Protein AF-A0A3N4KNC0-F1 (afdb_monomer_lite)

Organism: NCBI:txid1392247

pLDDT: mean 71.96, std 21.1, range [25.12, 95.94]

Radius of gyration: 33.35 Å; chains: 1; bounding box: 74×41×134 Å

Structure (mmCIF, N/CA/C/O backbone):
data_AF-A0A3N4KNC0-F1
#
_entry.id   AF-A0A3N4KNC0-F1
#
loop_
_atom_site.group_PDB
_atom_site.id
_atom_site.type_symbol
_atom_site.label_atom_id
_atom_site.label_alt_id
_atom_site.label_comp_id
_atom_site.label_asym_id
_atom_site.label_entity_id
_atom_site.label_seq_id
_atom_site.pdbx_PDB_ins_code
_atom_site.Cartn_x
_atom_site.Cartn_y
_atom_site.Cartn_z
_atom_site.occupancy
_atom_site.B_iso_or_equiv
_atom_site.auth_seq_id
_atom_site.auth_comp_id
_atom_site.auth_asym_id
_atom_site.auth_atom_id
_atom_site.pdbx_PDB_model_num
ATOM 1 N N . MET A 1 1 ? -43.515 -13.819 92.946 1.00 34.00 1 MET A N 1
ATOM 2 C CA . MET A 1 1 ? -43.034 -15.122 93.461 1.00 34.00 1 MET A CA 1
ATOM 3 C C . MET A 1 1 ? -42.657 -15.954 92.245 1.00 34.00 1 MET A C 1
ATOM 5 O O . MET A 1 1 ? -43.519 -16.096 91.399 1.00 34.00 1 MET A O 1
ATOM 9 N N . SER A 1 2 ? -41.449 -16.449 92.004 1.00 33.72 2 SER A N 1
ATOM 10 C CA . SER A 1 2 ? -40.135 -16.333 92.640 1.00 33.72 2 SER A CA 1
ATOM 11 C C . SER A 1 2 ? -39.075 -16.662 91.574 1.00 33.72 2 SER A C 1
ATOM 13 O O . SER A 1 2 ? -39.362 -17.354 90.602 1.00 33.72 2 SER A O 1
ATOM 15 N N . HIS A 1 3 ? -37.874 -16.142 91.804 1.00 27.66 3 HIS A N 1
ATOM 16 C CA . HIS A 1 3 ? -36.588 -16.419 91.166 1.00 27.66 3 HIS A CA 1
ATOM 17 C C . HIS A 1 3 ? -36.273 -17.907 90.919 1.00 27.66 3 HIS A C 1
ATOM 19 O O . HIS A 1 3 ? -36.667 -18.743 91.729 1.00 27.66 3 HIS A O 1
ATOM 25 N N . ALA A 1 4 ? -35.443 -18.196 89.905 1.00 32.84 4 ALA A N 1
ATOM 26 C CA . ALA A 1 4 ? -34.064 -18.669 90.122 1.00 32.84 4 ALA A CA 1
ATOM 27 C C . ALA A 1 4 ? -33.244 -18.719 88.817 1.00 32.84 4 ALA A C 1
ATOM 29 O O . ALA A 1 4 ? -33.670 -19.256 87.798 1.00 32.84 4 ALA A O 1
ATOM 30 N N . GLU A 1 5 ? -32.057 -18.128 88.906 1.00 32.59 5 GLU A N 1
ATOM 31 C CA . GLU A 1 5 ? -30.940 -18.144 87.965 1.00 32.59 5 GLU A CA 1
ATOM 32 C C . GLU A 1 5 ? -30.256 -19.522 87.938 1.00 32.59 5 GLU A C 1
ATOM 34 O O . GLU A 1 5 ? -30.302 -20.236 88.937 1.00 32.59 5 GLU A O 1
ATOM 39 N N . CYS A 1 6 ? -29.504 -19.836 86.873 1.00 30.05 6 CYS A N 1
ATOM 40 C CA . CYS A 1 6 ? -28.103 -20.239 87.048 1.00 30.05 6 CYS A CA 1
ATOM 41 C C . CYS A 1 6 ? -27.293 -20.142 85.742 1.00 30.05 6 CYS A C 1
ATOM 43 O O . CYS A 1 6 ? -27.667 -20.680 84.703 1.00 30.05 6 CYS A O 1
ATOM 45 N N . ASN A 1 7 ? -26.156 -19.454 85.851 1.00 31.67 7 ASN A N 1
ATOM 46 C CA . ASN A 1 7 ? -25.084 -19.323 84.868 1.00 31.67 7 ASN A CA 1
ATOM 47 C C . ASN A 1 7 ? -24.270 -20.618 84.702 1.00 31.67 7 ASN A C 1
ATOM 49 O O . ASN A 1 7 ? -24.091 -21.370 85.658 1.00 31.67 7 ASN A O 1
ATOM 53 N N . GLY A 1 8 ? -23.642 -20.765 83.532 1.00 29.78 8 GLY A N 1
ATOM 54 C CA . GLY A 1 8 ? -22.527 -21.684 83.295 1.00 29.78 8 GLY A CA 1
ATOM 55 C C . GLY A 1 8 ? -21.832 -21.403 81.960 1.00 29.78 8 GLY A C 1
ATOM 56 O O . GLY A 1 8 ? -22.191 -21.982 80.943 1.00 29.78 8 GLY A O 1
ATOM 57 N N . ARG A 1 9 ? -20.844 -20.496 81.961 1.00 31.91 9 ARG A N 1
ATOM 58 C CA . ARG A 1 9 ? -19.833 -20.359 80.896 1.00 31.91 9 ARG A CA 1
ATOM 59 C C . ARG A 1 9 ? -18.843 -21.522 80.992 1.00 31.91 9 ARG A C 1
ATOM 61 O O . ARG A 1 9 ? -18.342 -21.759 82.087 1.00 31.91 9 ARG A O 1
ATOM 68 N N . GLN A 1 10 ? -18.474 -22.116 79.859 1.00 32.22 10 GLN A N 1
ATOM 69 C CA . GLN A 1 10 ? -17.102 -22.552 79.578 1.00 32.22 10 GLN A CA 1
ATOM 70 C C . GLN A 1 10 ? -16.883 -22.681 78.064 1.00 32.22 10 GLN A C 1
ATOM 72 O O . GLN A 1 10 ? -17.794 -23.005 77.306 1.00 32.22 10 GLN A O 1
ATOM 77 N N . ASP A 1 11 ? -15.673 -22.314 77.665 1.00 32.81 11 ASP A N 1
ATOM 78 C CA . ASP A 1 11 ? -15.226 -21.959 76.326 1.00 32.81 11 ASP A CA 1
ATOM 79 C C . ASP A 1 11 ? -15.168 -23.128 75.331 1.00 32.81 11 ASP A C 1
ATOM 81 O O . ASP A 1 11 ? -14.672 -24.209 75.644 1.00 32.81 11 ASP A O 1
ATOM 85 N N . ALA A 1 12 ? -15.570 -22.867 74.084 1.00 33.88 12 ALA A N 1
ATOM 86 C CA . ALA A 1 12 ? -15.201 -23.679 72.928 1.00 33.88 12 ALA A CA 1
ATOM 87 C C . ALA A 1 12 ? -14.832 -22.758 71.753 1.00 33.88 12 ALA A C 1
ATOM 89 O O . ALA A 1 12 ? -15.643 -21.960 71.283 1.00 33.88 12 ALA A O 1
ATOM 90 N N . GLN A 1 13 ? -13.576 -22.852 71.313 1.00 33.41 13 GLN A N 1
ATOM 91 C CA . GLN A 1 13 ? -13.031 -22.145 70.152 1.00 33.41 13 GLN A CA 1
ATOM 92 C C . GLN A 1 13 ? -13.773 -22.530 68.856 1.00 33.41 13 GLN A C 1
ATOM 94 O O . GLN A 1 13 ? -14.062 -23.713 68.660 1.00 33.41 13 GLN A O 1
ATOM 99 N N . PRO A 1 14 ? -14.012 -21.594 67.916 1.00 34.81 14 PRO A N 1
ATOM 100 C CA . PRO A 1 14 ? -14.502 -21.948 66.592 1.00 34.81 14 PRO A CA 1
ATOM 101 C C . PRO A 1 14 ? -13.350 -22.441 65.705 1.00 34.81 14 PRO A C 1
ATOM 103 O O . PRO A 1 14 ? -12.414 -21.709 65.378 1.00 34.81 14 PRO A O 1
ATOM 106 N N . VAL A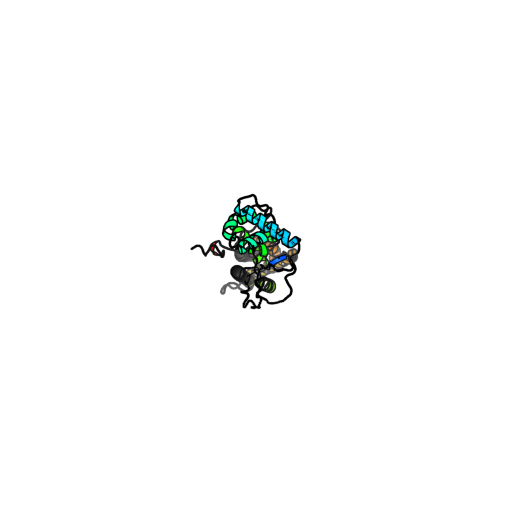 1 15 ? -13.447 -23.705 65.301 1.00 34.19 15 VAL A N 1
ATOM 107 C CA . VAL A 1 15 ? -12.623 -24.332 64.267 1.00 34.19 15 VAL A CA 1
ATOM 108 C C . VAL A 1 15 ? -13.082 -23.836 62.892 1.00 34.19 15 VAL A C 1
ATOM 110 O O . VAL A 1 15 ? -14.251 -23.964 62.544 1.00 34.19 15 VAL A O 1
ATOM 113 N N . GLY A 1 16 ? -12.134 -23.334 62.098 1.00 29.66 16 GLY A N 1
ATOM 114 C CA . GLY A 1 16 ? -12.190 -23.391 60.634 1.00 29.66 16 GLY A CA 1
ATOM 115 C C . GLY A 1 16 ? -13.041 -22.330 59.938 1.00 29.66 16 GLY A C 1
ATOM 116 O O . GLY A 1 16 ? -14.118 -22.621 59.424 1.00 29.66 16 GLY A O 1
ATOM 117 N N . GLY A 1 17 ? -12.502 -21.114 59.818 1.00 28.06 17 GLY A N 1
ATOM 118 C CA . GLY A 1 17 ? -12.980 -20.135 58.846 1.00 28.06 17 GLY A CA 1
ATOM 119 C C . GLY A 1 17 ? -12.772 -20.644 57.417 1.00 28.06 17 GLY A C 1
ATOM 120 O O . GLY A 1 17 ? -11.643 -20.741 56.938 1.00 28.06 17 GLY A O 1
ATOM 121 N N . ALA A 1 18 ? -13.866 -20.946 56.721 1.00 31.53 18 ALA A N 1
ATOM 122 C CA . ALA A 1 18 ? -13.868 -21.047 55.271 1.00 31.53 18 ALA A CA 1
ATOM 123 C C . ALA A 1 18 ? -13.625 -19.641 54.701 1.00 31.53 18 ALA A C 1
ATOM 125 O O . ALA A 1 18 ? -14.533 -18.816 54.617 1.00 31.53 18 ALA A O 1
ATOM 126 N N . ILE A 1 19 ? -12.368 -19.349 54.362 1.00 32.56 19 ILE A N 1
ATOM 127 C CA . ILE A 1 19 ? -11.986 -18.137 53.639 1.00 32.56 19 ILE A CA 1
ATOM 128 C C . ILE A 1 19 ? -12.657 -18.215 52.268 1.00 32.56 19 ILE A C 1
ATOM 130 O O . ILE A 1 19 ? -12.256 -19.003 51.410 1.00 32.56 19 ILE A O 1
ATOM 134 N N . ALA A 1 20 ? -13.687 -17.397 52.065 1.00 27.25 20 ALA A N 1
ATOM 135 C CA . ALA A 1 20 ? -14.202 -17.099 50.742 1.00 27.25 20 ALA A CA 1
ATOM 136 C C . ALA A 1 20 ? -13.041 -16.533 49.909 1.00 27.25 20 ALA A C 1
ATOM 138 O O . ALA A 1 20 ? -12.629 -15.388 50.093 1.00 27.25 20 ALA A O 1
ATOM 139 N N . ARG A 1 21 ? -12.471 -17.350 49.015 1.00 29.31 21 ARG A N 1
ATOM 140 C CA . ARG A 1 21 ? -11.525 -16.878 48.001 1.00 29.31 21 ARG A CA 1
ATOM 141 C C . ARG A 1 21 ? -12.304 -16.009 47.024 1.00 29.31 21 ARG A C 1
ATOM 143 O O . ARG A 1 21 ? -12.900 -16.492 46.067 1.00 29.31 21 ARG A O 1
ATOM 150 N N . GLN A 1 22 ? -12.337 -14.716 47.312 1.00 25.12 22 GLN A N 1
ATOM 151 C CA . GLN A 1 22 ? -12.826 -13.701 46.400 1.00 25.12 22 GLN A CA 1
ATOM 152 C C . GLN A 1 22 ? -11.823 -13.615 45.243 1.00 25.12 22 GLN A C 1
ATOM 154 O O . GLN A 1 22 ? -10.790 -12.961 45.352 1.00 25.12 22 GLN A O 1
ATOM 159 N N . TYR A 1 23 ? -12.098 -14.319 44.144 1.00 26.58 23 TYR A N 1
ATOM 160 C CA . TYR A 1 23 ? -11.374 -14.118 42.892 1.00 26.58 23 TYR A CA 1
ATOM 161 C C . TYR A 1 23 ? -11.696 -12.707 42.387 1.00 26.58 23 TYR A C 1
ATOM 163 O O . TYR A 1 23 ? -12.733 -12.470 41.771 1.00 26.58 23 TYR A O 1
ATOM 171 N N . ARG A 1 24 ? -10.828 -11.740 42.698 1.00 26.50 24 ARG A N 1
ATOM 172 C CA . ARG A 1 24 ? -10.802 -10.448 42.010 1.00 26.50 24 ARG A CA 1
ATOM 173 C C . ARG A 1 24 ? -9.940 -10.606 40.769 1.00 26.50 24 ARG A C 1
ATOM 175 O O . ARG A 1 24 ? -8.718 -10.639 40.858 1.00 26.50 24 ARG A O 1
ATOM 182 N N . PHE A 1 25 ? -10.593 -10.698 39.618 1.00 28.16 25 PHE A N 1
ATOM 183 C CA . PHE A 1 25 ? -9.940 -10.463 38.339 1.00 28.16 25 PHE A CA 1
ATOM 184 C C . PHE A 1 25 ? -9.669 -8.961 38.234 1.00 28.16 25 PHE A C 1
ATOM 186 O O . PHE A 1 25 ? -10.597 -8.168 38.080 1.00 28.16 25 PHE A O 1
ATOM 193 N N . TYR A 1 26 ? -8.410 -8.559 38.384 1.00 33.62 26 TYR A N 1
ATOM 194 C CA . TYR A 1 26 ? -7.981 -7.211 38.036 1.00 33.62 26 TYR A CA 1
ATOM 195 C C . TYR A 1 26 ? -7.551 -7.229 36.570 1.00 33.62 26 TYR A C 1
ATOM 197 O O . TYR A 1 26 ? -6.579 -7.890 36.214 1.00 33.62 26 TYR A O 1
ATOM 205 N N . TYR A 1 27 ? -8.286 -6.521 35.714 1.00 37.22 27 TYR A N 1
ATOM 206 C CA . TYR A 1 27 ? -7.837 -6.226 34.357 1.00 37.22 27 TYR A CA 1
ATOM 207 C C . TYR A 1 27 ? -6.777 -5.124 34.450 1.00 37.22 27 TYR A C 1
ATOM 209 O O . TYR A 1 27 ? -7.106 -3.939 34.504 1.00 37.22 27 TYR A O 1
ATOM 217 N N . GLY A 1 28 ? -5.508 -5.519 34.549 1.00 31.73 28 GLY A N 1
ATOM 218 C CA . GLY A 1 28 ? -4.386 -4.609 34.351 1.00 31.73 28 GLY A CA 1
ATOM 219 C C . GLY A 1 28 ? -4.290 -4.264 32.869 1.00 31.73 28 GLY A C 1
ATOM 220 O O . GLY A 1 28 ? -4.090 -5.146 32.037 1.00 31.73 28 GLY A O 1
ATOM 221 N N . VAL A 1 29 ? -4.492 -2.993 32.530 1.00 41.44 29 VAL A N 1
ATOM 222 C CA . VAL A 1 29 ? -4.154 -2.463 31.208 1.00 41.44 29 VAL A CA 1
ATOM 223 C C . VAL A 1 29 ? -2.816 -1.767 31.377 1.00 41.44 29 VAL A C 1
ATOM 225 O O . VAL A 1 29 ? -2.761 -0.696 31.984 1.00 41.44 29 VAL A O 1
ATOM 228 N N . ASP A 1 30 ? -1.751 -2.387 30.881 1.00 40.12 30 ASP A N 1
ATOM 229 C CA . ASP A 1 30 ? -0.461 -1.720 30.782 1.00 40.12 30 ASP A CA 1
ATOM 230 C C . ASP A 1 30 ? -0.517 -0.801 29.567 1.00 40.12 30 ASP A C 1
ATOM 232 O O . ASP A 1 30 ? -0.916 -1.207 28.478 1.00 40.12 30 ASP A O 1
ATOM 236 N N . TYR A 1 31 ? -0.155 0.459 29.750 1.00 44.38 31 TYR A N 1
ATOM 237 C CA . TYR A 1 31 ? -0.025 1.394 28.643 1.00 44.38 31 TYR A CA 1
ATOM 238 C C . TYR A 1 31 ? 1.436 1.376 28.206 1.00 44.38 31 TYR A C 1
ATOM 240 O O . TYR A 1 31 ? 2.328 1.474 29.053 1.00 44.38 31 TYR A O 1
ATOM 248 N N . ASP A 1 32 ? 1.698 1.210 26.908 1.00 52.84 32 ASP A N 1
ATOM 249 C CA . ASP A 1 32 ? 3.056 1.418 26.405 1.00 52.84 32 ASP A CA 1
ATOM 250 C C . ASP A 1 32 ? 3.479 2.889 26.592 1.00 52.84 32 ASP A C 1
ATOM 252 O O . ASP A 1 32 ? 2.676 3.752 26.959 1.00 52.84 32 ASP A O 1
ATOM 256 N N . GLY A 1 33 ? 4.762 3.187 26.365 1.00 37.06 33 GLY A N 1
ATOM 257 C CA . GLY A 1 33 ? 5.299 4.549 26.485 1.00 37.06 33 GLY A CA 1
ATOM 258 C C . GLY A 1 33 ? 4.615 5.585 25.579 1.00 37.06 33 GLY A C 1
ATOM 259 O O . GLY A 1 33 ? 4.803 6.779 25.798 1.00 37.06 33 GLY A O 1
ATOM 260 N N . ASP A 1 34 ? 3.793 5.131 24.626 1.00 43.31 34 ASP A N 1
ATOM 261 C CA . ASP A 1 34 ? 3.017 5.942 23.688 1.00 43.31 34 ASP A CA 1
ATOM 262 C C . ASP A 1 34 ? 1.521 6.024 24.068 1.00 43.31 34 ASP A C 1
ATOM 264 O O . ASP A 1 34 ? 0.723 6.653 23.369 1.00 43.31 34 ASP A O 1
ATOM 268 N N . GLY A 1 35 ? 1.117 5.434 25.199 1.00 39.88 35 GLY A N 1
ATOM 269 C CA . GLY A 1 35 ? -0.249 5.496 25.714 1.00 39.88 35 GLY A CA 1
ATOM 270 C C . GLY A 1 35 ? -1.235 4.549 25.025 1.00 39.88 35 GLY A C 1
ATOM 271 O O . GLY A 1 35 ? -2.447 4.739 25.172 1.00 39.88 35 GLY A O 1
ATOM 272 N N . ASN A 1 36 ? -0.762 3.529 24.304 1.00 48.66 36 ASN A N 1
ATOM 273 C CA . ASN A 1 36 ? -1.626 2.486 23.761 1.00 48.66 36 ASN A CA 1
ATOM 274 C C . ASN A 1 36 ? -1.880 1.394 24.807 1.00 48.66 36 ASN A C 1
ATOM 276 O O . ASN A 1 36 ? -0.940 0.924 25.452 1.00 48.66 36 ASN A O 1
ATOM 280 N N . PRO A 1 37 ? -3.132 0.932 24.956 1.00 45.25 37 PRO A N 1
ATOM 281 C CA . PRO A 1 37 ? -3.451 -0.147 25.879 1.00 45.25 37 PRO A CA 1
ATOM 282 C C . PRO A 1 37 ? -2.898 -1.489 25.366 1.00 45.25 37 PRO A C 1
ATOM 284 O O . PRO A 1 37 ? -3.357 -2.022 24.354 1.00 45.25 37 PRO A O 1
ATOM 287 N N . SER A 1 38 ? -1.943 -2.062 26.095 1.00 44.56 38 SER A N 1
ATOM 288 C CA . SER A 1 38 ? -1.526 -3.464 26.026 1.00 44.56 38 SER A CA 1
ATOM 289 C C . SER A 1 38 ? -2.155 -4.239 27.185 1.00 44.56 38 SER A C 1
ATOM 291 O O . SER A 1 38 ? -1.822 -4.055 28.352 1.00 44.56 38 SER A O 1
ATOM 293 N N . LEU A 1 39 ? -3.080 -5.144 26.869 1.00 45.16 39 LEU A N 1
ATOM 294 C CA . LEU A 1 39 ? -3.638 -6.079 27.847 1.00 45.16 39 LEU A CA 1
ATOM 295 C C . LEU A 1 39 ? -2.672 -7.256 28.024 1.00 45.16 39 LEU A C 1
ATOM 297 O O . LEU A 1 39 ? -2.588 -8.124 27.155 1.00 45.16 39 LEU A O 1
ATOM 301 N N . GLN A 1 40 ? -1.952 -7.294 29.148 1.00 39.19 40 GLN A N 1
ATOM 302 C CA . GLN A 1 40 ? -1.261 -8.497 29.612 1.00 39.19 40 GLN A CA 1
ATOM 303 C C . GLN A 1 40 ? -2.003 -9.093 30.809 1.00 39.19 40 GLN A C 1
ATOM 305 O O . GLN A 1 40 ? -2.323 -8.402 31.772 1.00 39.19 40 GLN A O 1
ATOM 310 N N . ILE A 1 41 ? -2.261 -10.400 30.760 1.00 37.62 41 ILE A N 1
ATOM 311 C CA . ILE A 1 41 ? -2.739 -11.162 31.916 1.00 37.62 41 ILE A CA 1
ATOM 312 C C . ILE A 1 41 ? -1.494 -11.582 32.697 1.00 37.62 41 ILE A C 1
ATOM 314 O O . ILE A 1 41 ? -0.836 -12.555 32.332 1.00 37.62 41 ILE A O 1
ATOM 318 N N . THR A 1 42 ? -1.131 -10.841 33.743 1.00 38.75 42 THR A N 1
ATOM 319 C CA . THR A 1 42 ? -0.016 -11.218 34.619 1.00 38.75 42 THR A CA 1
ATOM 320 C C . THR A 1 42 ? -0.548 -11.923 35.866 1.00 38.75 42 THR A C 1
ATOM 322 O O . THR A 1 42 ? -1.240 -11.349 36.701 1.00 38.75 42 THR A O 1
ATOM 325 N N . SER A 1 43 ? -0.230 -13.211 36.003 1.00 35.53 43 SER A N 1
ATOM 326 C CA . SER A 1 43 ? -0.318 -13.927 37.277 1.00 35.53 43 SER A CA 1
ATOM 327 C C . SER A 1 43 ? 1.052 -13.848 37.950 1.00 35.53 43 SER A C 1
ATOM 329 O O . SER A 1 43 ? 1.911 -14.695 37.708 1.00 35.53 43 SER A O 1
ATOM 331 N N . GLY A 1 44 ? 1.286 -12.793 38.729 1.00 37.91 44 GLY A N 1
ATOM 332 C CA . GLY A 1 44 ? 2.525 -12.604 39.481 1.00 37.91 44 GLY A CA 1
ATOM 333 C C . GLY A 1 44 ? 2.233 -12.209 40.922 1.00 37.91 44 GLY A C 1
ATOM 334 O O . GLY A 1 44 ? 1.641 -11.162 41.168 1.00 37.91 44 GLY A O 1
ATOM 335 N N . GLU A 1 45 ? 2.656 -13.046 41.869 1.00 42.25 45 GLU A N 1
ATOM 336 C CA . GLU A 1 45 ? 2.732 -12.715 43.293 1.00 42.25 45 GLU A CA 1
ATOM 337 C C . GLU A 1 45 ? 3.851 -11.680 43.501 1.00 42.25 45 GLU A C 1
ATOM 339 O O . GLU A 1 45 ? 5.005 -12.034 43.716 1.00 42.25 45 GLU A O 1
ATOM 344 N N . HIS A 1 46 ? 3.535 -10.389 43.404 1.00 44.97 46 HIS A N 1
ATOM 345 C CA . HIS A 1 46 ? 4.401 -9.330 43.920 1.00 44.97 46 HIS A CA 1
ATOM 346 C C . HIS A 1 46 ? 3.577 -8.305 44.704 1.00 44.97 46 HIS A C 1
ATOM 348 O O . HIS A 1 46 ? 2.622 -7.716 44.206 1.00 44.97 46 HIS A O 1
ATOM 354 N N . ASP A 1 47 ? 3.976 -8.135 45.963 1.00 47.34 47 ASP A N 1
ATOM 355 C CA . ASP A 1 47 ? 3.258 -7.503 47.075 1.00 47.34 47 ASP A CA 1
ATOM 356 C C . ASP A 1 47 ? 3.321 -5.959 47.064 1.00 47.34 47 ASP A C 1
ATOM 358 O O . ASP A 1 47 ? 3.500 -5.298 48.084 1.00 47.34 47 ASP A O 1
ATOM 362 N N . LEU A 1 48 ? 3.196 -5.355 45.881 1.00 52.81 48 LEU A N 1
ATOM 363 C CA . LEU A 1 48 ? 2.991 -3.918 45.716 1.00 52.81 48 LEU A CA 1
ATOM 364 C C . LEU A 1 48 ? 1.731 -3.747 44.876 1.00 52.81 48 LEU A C 1
ATOM 366 O O . LEU A 1 48 ? 1.741 -3.985 43.670 1.00 52.81 48 LEU A O 1
ATOM 370 N N . GLY A 1 49 ? 0.624 -3.392 45.533 1.00 52.06 49 GLY A N 1
ATOM 371 C CA . GLY A 1 49 ? -0.654 -3.178 44.857 1.00 52.06 49 GLY A CA 1
ATOM 372 C C . GLY A 1 49 ? -0.499 -2.222 43.663 1.00 52.06 49 GLY A C 1
ATOM 373 O O . GLY A 1 49 ? 0.284 -1.272 43.747 1.00 52.06 49 GLY A O 1
ATOM 374 N N . PRO A 1 50 ? -1.213 -2.460 42.549 1.00 63.91 50 PRO A N 1
ATOM 375 C CA . PRO A 1 50 ? -1.049 -1.667 41.339 1.00 63.91 50 PRO A CA 1
ATOM 376 C C . PRO A 1 50 ? -1.340 -0.194 41.632 1.00 63.91 50 PRO A C 1
ATOM 378 O O . PRO A 1 50 ? -2.381 0.149 42.200 1.00 63.91 50 PRO A O 1
ATOM 381 N N . VAL A 1 51 ? -0.405 0.676 41.243 1.00 69.00 51 VAL A N 1
ATOM 382 C CA . VAL A 1 51 ? -0.598 2.129 41.280 1.00 69.00 51 VAL A CA 1
ATOM 383 C C . VAL A 1 51 ? -1.863 2.444 40.473 1.00 69.00 51 VAL A C 1
ATOM 385 O O . VAL A 1 51 ? -1.976 1.979 39.335 1.00 69.00 51 VAL A O 1
ATOM 388 N N . PRO A 1 52 ? -2.838 3.185 41.030 1.00 74.44 52 PRO A N 1
ATOM 389 C CA . PRO A 1 52 ? -4.060 3.492 40.305 1.00 74.44 52 PRO A CA 1
ATOM 390 C C . PRO A 1 52 ? -3.722 4.250 39.012 1.00 74.44 52 PRO A C 1
ATOM 392 O O . PRO A 1 52 ? -2.869 5.143 39.038 1.00 74.44 52 PRO A O 1
ATOM 395 N N . PRO A 1 53 ? -4.380 3.922 37.884 1.00 76.94 53 PRO A N 1
ATOM 396 C CA . PRO A 1 53 ? -4.127 4.599 36.621 1.00 76.94 53 PRO A CA 1
ATOM 397 C C . PRO A 1 53 ? -4.403 6.093 36.771 1.00 76.94 53 PRO A C 1
ATOM 399 O O . PRO A 1 53 ? -5.323 6.492 37.495 1.00 76.94 53 PRO A O 1
ATOM 402 N N . SER A 1 54 ? -3.616 6.914 36.076 1.00 86.31 54 SER A N 1
ATOM 403 C CA . SER A 1 54 ? -3.783 8.365 36.103 1.00 86.31 54 SER A CA 1
ATOM 404 C C . SER A 1 54 ? -5.201 8.762 35.678 1.00 86.31 54 SER A C 1
ATOM 406 O O . SER A 1 54 ? -5.880 8.058 34.925 1.00 86.31 54 SER A O 1
ATOM 408 N N . ARG A 1 55 ? -5.661 9.922 36.152 1.00 87.62 55 ARG A N 1
ATOM 409 C CA . ARG A 1 55 ? -6.993 10.446 35.823 1.00 87.62 55 ARG A CA 1
ATOM 410 C C . ARG A 1 55 ? -7.229 10.540 34.310 1.00 87.62 55 ARG A C 1
ATOM 412 O O . ARG A 1 55 ? -8.306 10.201 33.839 1.00 87.62 55 ARG A O 1
ATOM 419 N N . GLU A 1 56 ? -6.211 10.939 33.555 1.00 86.19 56 GLU A N 1
ATOM 420 C CA . GLU A 1 56 ? -6.281 11.046 32.095 1.00 86.19 56 GLU A CA 1
ATOM 421 C C . GLU A 1 56 ? -6.548 9.689 31.424 1.00 86.19 56 GLU A C 1
ATOM 423 O O . GLU A 1 56 ? -7.385 9.579 30.527 1.00 86.19 56 GLU A O 1
ATOM 428 N N . ILE A 1 57 ? -5.878 8.633 31.893 1.00 83.31 57 ILE A N 1
ATOM 429 C CA . ILE A 1 57 ? -6.078 7.266 31.404 1.00 83.31 57 ILE A CA 1
ATOM 430 C C . ILE A 1 57 ? -7.517 6.809 31.671 1.00 83.31 57 ILE A C 1
ATOM 432 O O . ILE A 1 57 ? -8.177 6.258 30.788 1.00 83.31 57 ILE A O 1
ATOM 436 N N . GLN A 1 58 ? -8.028 7.075 32.875 1.00 86.00 58 GLN A N 1
ATOM 437 C CA . GLN A 1 58 ? -9.406 6.742 33.239 1.00 86.00 58 GLN A CA 1
ATOM 438 C C . GLN A 1 58 ? -10.420 7.492 32.365 1.00 86.00 58 GLN A C 1
ATOM 440 O O . GLN A 1 58 ? -11.394 6.899 31.905 1.00 86.00 58 GLN A O 1
ATOM 445 N N . GLU A 1 59 ? -10.188 8.776 32.090 1.00 88.81 59 GLU A N 1
ATOM 446 C CA . GLU A 1 59 ? -11.057 9.591 31.236 1.00 88.81 59 GLU A CA 1
ATOM 447 C C . GLU A 1 59 ? -11.083 9.079 29.788 1.00 88.81 59 GLU A C 1
ATOM 449 O O . GLU A 1 59 ? -12.170 8.930 29.217 1.00 88.81 59 GLU A O 1
ATOM 454 N N . LYS A 1 60 ? -9.921 8.723 29.220 1.00 86.62 60 LYS A N 1
ATOM 455 C CA . LYS A 1 60 ? -9.807 8.090 27.891 1.00 86.62 60 LYS A CA 1
ATOM 456 C C . LYS A 1 60 ? -10.565 6.762 27.829 1.00 86.62 60 LYS A C 1
ATOM 458 O O . LYS A 1 60 ? -11.322 6.516 26.890 1.00 86.62 60 LYS A O 1
ATOM 463 N N . HIS A 1 61 ? -10.428 5.934 28.859 1.00 86.88 61 HIS A N 1
ATOM 464 C CA . HIS A 1 61 ? -11.123 4.654 28.954 1.00 86.88 61 HIS A CA 1
ATOM 465 C C . HIS A 1 61 ? -12.649 4.828 29.057 1.00 86.88 61 HIS A C 1
ATOM 467 O O . HIS A 1 61 ? -13.408 4.213 28.306 1.00 86.88 61 HIS A O 1
ATOM 473 N N . CYS A 1 62 ? -13.119 5.741 29.911 1.00 91.44 62 CYS A N 1
ATOM 474 C CA . CYS A 1 62 ? -14.534 6.103 30.011 1.00 91.44 62 CYS A CA 1
ATOM 475 C C . CYS A 1 62 ? -15.083 6.679 28.695 1.00 91.44 62 CYS A C 1
ATOM 477 O O . CYS A 1 62 ? -16.241 6.438 28.350 1.00 91.44 62 CYS A O 1
ATOM 479 N N . ALA A 1 63 ? -14.279 7.440 27.946 1.00 91.19 63 ALA A N 1
ATOM 480 C CA . ALA A 1 63 ? -14.654 7.925 26.620 1.00 91.19 63 ALA A CA 1
ATOM 481 C C . ALA A 1 63 ? -14.841 6.775 25.622 1.00 91.19 63 ALA A C 1
ATOM 483 O O . ALA A 1 63 ? -15.868 6.739 24.945 1.00 91.19 63 ALA A O 1
ATOM 484 N N . ALA A 1 64 ? -13.927 5.801 25.590 1.00 92.56 64 ALA A N 1
ATOM 485 C CA . ALA A 1 64 ? -14.054 4.621 24.735 1.00 92.56 64 ALA A CA 1
ATOM 486 C C . ALA A 1 64 ? -15.333 3.820 25.042 1.00 92.56 64 ALA A C 1
ATOM 488 O O . ALA A 1 64 ? -16.064 3.469 24.117 1.00 92.56 64 ALA A O 1
ATOM 489 N N . PHE A 1 65 ? -15.666 3.615 26.323 1.00 94.44 65 PHE A N 1
ATOM 490 C CA . PHE A 1 65 ? -16.922 2.970 26.729 1.00 94.44 65 PHE A CA 1
ATOM 491 C C . PHE A 1 65 ? -18.158 3.726 26.242 1.00 94.44 65 PHE A C 1
ATOM 493 O O . PHE A 1 65 ? -19.066 3.121 25.674 1.00 94.44 65 PHE A O 1
ATOM 500 N N . ARG A 1 66 ? -18.203 5.052 26.431 1.00 94.25 66 ARG A N 1
ATOM 501 C CA . ARG A 1 66 ? -19.328 5.877 25.959 1.00 94.25 66 ARG A CA 1
ATOM 502 C C . ARG A 1 66 ? -19.514 5.753 24.450 1.00 94.25 66 ARG A C 1
ATOM 504 O O . ARG A 1 66 ? -20.635 5.566 23.987 1.00 94.25 66 ARG A O 1
ATOM 511 N N . THR A 1 67 ? -18.421 5.810 23.697 1.00 93.38 67 THR A N 1
ATOM 512 C CA . THR A 1 67 ? -18.439 5.671 22.238 1.00 93.38 67 THR A CA 1
ATOM 513 C C . THR A 1 67 ? -18.878 4.271 21.803 1.00 93.38 67 THR A C 1
ATOM 515 O O . THR A 1 67 ? -19.678 4.137 20.879 1.00 93.38 67 THR A O 1
ATOM 518 N N . LEU A 1 68 ? -18.418 3.225 22.494 1.00 94.25 68 LEU A N 1
ATOM 519 C CA . LEU A 1 68 ? -18.841 1.848 22.251 1.00 94.25 68 LEU A CA 1
ATOM 520 C C . LEU A 1 68 ? -20.351 1.667 22.478 1.00 94.25 68 LEU A C 1
ATOM 522 O O . LEU A 1 68 ? -21.047 1.128 21.620 1.00 94.25 68 LEU A O 1
ATOM 526 N N . PHE A 1 69 ? -20.884 2.174 23.593 1.00 93.00 69 PHE A N 1
ATOM 527 C CA . PHE A 1 69 ? -22.326 2.152 23.843 1.00 93.00 69 PHE A CA 1
ATOM 528 C C . PHE A 1 69 ? -23.104 2.955 22.801 1.00 93.00 69 PHE A C 1
ATOM 530 O O . PHE A 1 69 ? -24.154 2.497 22.354 1.00 93.00 69 PHE A O 1
ATOM 537 N N . ALA A 1 70 ? -22.586 4.103 22.354 1.00 92.06 70 ALA A N 1
ATOM 538 C CA . ALA A 1 70 ? -23.214 4.864 21.277 1.00 92.06 70 ALA A CA 1
ATOM 539 C C . ALA A 1 70 ? -23.369 4.016 20.001 1.00 92.06 70 ALA A C 1
ATOM 541 O O . ALA A 1 70 ? -24.435 4.045 19.390 1.00 92.06 70 ALA A O 1
ATOM 542 N N . PHE A 1 71 ? -22.371 3.194 19.648 1.00 91.81 71 PHE A N 1
ATOM 543 C CA . PHE A 1 71 ? -22.490 2.252 18.529 1.00 91.81 71 PHE A CA 1
ATOM 544 C C . PHE A 1 71 ? -23.570 1.187 18.756 1.00 91.81 71 PHE A C 1
ATOM 546 O O . PHE A 1 71 ? -24.392 0.976 17.863 1.00 91.81 71 PHE A O 1
ATOM 553 N N . PHE A 1 72 ? -23.631 0.561 19.937 1.00 91.31 72 PHE A N 1
ATOM 554 C CA . PHE A 1 72 ? -24.670 -0.436 20.243 1.00 91.31 72 PHE A CA 1
ATOM 555 C C . PHE A 1 72 ? -26.085 0.137 20.174 1.00 91.31 72 PHE A C 1
ATOM 557 O O . PHE A 1 72 ? -26.989 -0.497 19.632 1.00 91.31 72 PHE A O 1
ATOM 564 N N . TYR A 1 73 ? -26.273 1.356 20.676 1.00 91.38 73 TYR A N 1
ATOM 565 C CA . TYR A 1 73 ? -27.568 2.032 20.669 1.00 91.38 73 TYR A CA 1
ATOM 566 C C . TYR A 1 73 ? -27.860 2.785 19.364 1.00 91.38 73 TYR A C 1
ATOM 568 O O . TYR A 1 73 ? -28.848 3.515 19.300 1.00 91.38 73 TYR A O 1
ATOM 576 N N . ARG A 1 74 ? -27.024 2.621 18.325 1.00 85.75 74 ARG A N 1
ATOM 577 C CA . ARG A 1 74 ? -27.138 3.315 17.026 1.00 85.75 74 ARG A CA 1
ATOM 578 C C . ARG A 1 74 ? -27.255 4.838 17.164 1.00 85.75 74 ARG A C 1
ATOM 580 O O . ARG A 1 74 ? -27.917 5.502 16.369 1.00 85.75 74 ARG A O 1
ATOM 587 N N . GLN A 1 75 ? -26.619 5.391 18.189 1.00 86.00 75 GLN A N 1
ATOM 588 C CA . GLN A 1 75 ? -26.507 6.827 18.386 1.00 86.00 75 GLN A CA 1
ATOM 589 C C . GLN A 1 75 ? -25.358 7.374 17.539 1.00 86.00 75 GLN A C 1
ATOM 591 O O . GLN A 1 75 ? -24.421 6.655 17.185 1.00 86.00 75 GLN A O 1
ATOM 596 N N . HIS A 1 76 ? -25.416 8.667 17.219 1.00 78.06 76 HIS A N 1
ATOM 597 C CA . HIS A 1 76 ? -24.338 9.311 16.480 1.00 78.06 76 HIS A CA 1
ATOM 598 C C . HIS A 1 76 ? -23.043 9.283 17.305 1.00 78.06 76 HIS A C 1
ATOM 600 O O . HIS A 1 76 ? -22.924 9.954 18.330 1.00 78.06 76 HIS A O 1
ATOM 606 N N . SER A 1 77 ? -22.062 8.518 16.834 1.00 75.94 77 SER A N 1
ATOM 607 C CA . SER A 1 77 ? -20.763 8.375 17.484 1.00 75.94 77 SER A CA 1
ATOM 608 C C . SER A 1 77 ? -19.802 9.483 17.025 1.00 75.94 77 SER A C 1
ATOM 610 O O . SER A 1 77 ? -19.615 9.653 15.818 1.00 75.94 77 SER A O 1
ATOM 612 N N . PRO A 1 78 ? -19.158 10.240 17.934 1.00 76.69 78 PRO A N 1
ATOM 613 C CA . PRO A 1 78 ? -18.218 11.308 17.579 1.00 76.69 78 PRO A CA 1
ATOM 614 C C . PRO A 1 78 ? -16.830 10.783 17.173 1.00 76.69 78 PRO A C 1
ATOM 616 O O . PRO A 1 78 ? -15.864 11.539 17.197 1.00 76.69 78 PRO A O 1
ATOM 619 N N . LEU A 1 79 ? -16.711 9.497 16.828 1.00 87.75 79 LEU A N 1
ATOM 620 C CA . LEU A 1 79 ? -15.448 8.863 16.470 1.00 87.75 79 LEU A CA 1
ATOM 621 C C . LEU A 1 79 ? -14.807 9.574 15.269 1.00 87.75 79 LEU A C 1
ATOM 623 O O . LEU A 1 79 ? -15.254 9.395 14.134 1.00 87.75 79 LEU A O 1
ATOM 627 N N . THR A 1 80 ? -13.786 10.391 15.531 1.00 86.56 80 THR A N 1
ATOM 628 C CA . THR A 1 80 ? -13.196 11.315 14.542 1.00 86.56 80 THR A CA 1
ATOM 629 C C . THR A 1 80 ? -11.680 11.227 14.461 1.00 86.56 80 THR A C 1
ATOM 631 O O . THR A 1 80 ? -11.099 11.734 13.504 1.00 86.56 80 THR A O 1
ATOM 634 N N . THR A 1 81 ? -11.034 10.575 15.430 1.00 91.44 81 THR A N 1
ATOM 635 C CA . THR A 1 81 ? -9.575 10.468 15.480 1.00 91.44 81 THR A CA 1
ATOM 636 C C . THR A 1 81 ? -9.105 9.016 15.534 1.00 91.44 81 THR A C 1
ATOM 638 O O . THR A 1 81 ? -9.770 8.128 16.081 1.00 91.44 81 THR A O 1
ATOM 641 N N . LEU A 1 82 ? -7.918 8.768 14.976 1.00 92.38 82 LEU A N 1
ATOM 642 C CA . LEU A 1 82 ? -7.283 7.450 14.975 1.00 92.38 82 LEU A CA 1
ATOM 643 C C . LEU A 1 82 ? -7.065 6.877 16.394 1.00 92.38 82 LEU A C 1
ATOM 645 O O . LEU A 1 82 ? -7.407 5.705 16.591 1.00 92.38 82 LEU A O 1
ATOM 649 N N . PRO A 1 83 ? -6.566 7.640 17.393 1.00 91.81 83 PRO A N 1
ATOM 650 C CA . PRO A 1 83 ? -6.390 7.120 18.750 1.00 91.81 83 PRO A CA 1
ATOM 651 C C . PRO A 1 83 ? -7.711 6.706 19.407 1.00 91.81 83 PRO A C 1
ATOM 653 O O . PRO A 1 83 ? -7.794 5.625 19.988 1.00 91.81 83 PRO A O 1
ATOM 656 N N . GLU A 1 84 ? -8.771 7.509 19.261 1.00 91.94 84 GLU A N 1
ATOM 657 C CA . GLU A 1 84 ? -10.101 7.161 19.778 1.00 91.94 84 GLU A CA 1
ATOM 658 C C . GLU A 1 84 ? -10.637 5.886 19.124 1.00 91.94 84 GLU A C 1
ATOM 660 O O . GLU A 1 84 ? -11.152 5.002 19.808 1.00 91.94 84 GLU A O 1
ATOM 665 N N . CYS A 1 85 ? -10.495 5.769 17.801 1.00 94.56 85 CYS A N 1
ATOM 666 C CA . CYS A 1 85 ? -10.974 4.609 17.055 1.00 94.56 85 CYS A CA 1
ATOM 667 C C . CYS A 1 85 ? -10.233 3.340 17.476 1.00 94.56 85 CYS A C 1
ATOM 669 O O . CYS A 1 85 ? -10.856 2.316 17.756 1.00 94.56 85 CYS A O 1
ATOM 671 N N . THR A 1 86 ? -8.912 3.433 17.612 1.00 93.50 86 THR A N 1
ATOM 672 C CA . THR A 1 86 ? -8.068 2.327 18.073 1.00 93.50 86 THR A CA 1
ATOM 673 C C . THR A 1 86 ? -8.458 1.884 19.482 1.00 93.50 86 THR A C 1
ATOM 675 O O . THR A 1 86 ? -8.600 0.684 19.719 1.00 93.50 86 THR A O 1
ATOM 678 N N . ALA A 1 87 ? -8.709 2.829 20.394 1.00 92.38 87 ALA A N 1
ATOM 679 C CA . ALA A 1 87 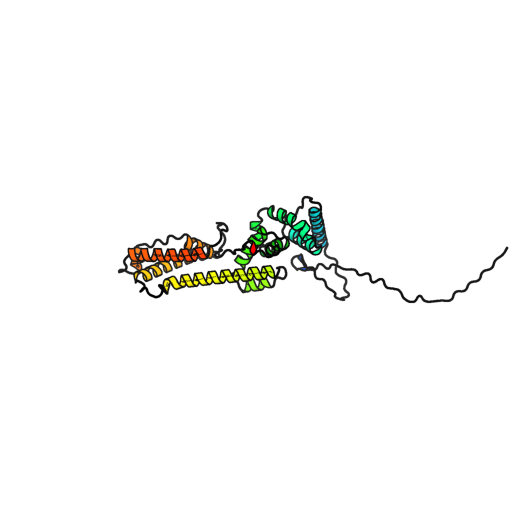? -9.155 2.528 21.752 1.00 92.38 87 ALA A CA 1
ATOM 680 C C . ALA A 1 87 ? -10.524 1.827 21.776 1.00 92.38 87 ALA A C 1
ATOM 682 O O . ALA A 1 87 ? -10.689 0.827 22.473 1.00 92.38 87 ALA A O 1
ATOM 683 N N . VAL A 1 88 ? -11.494 2.299 20.984 1.00 95.25 88 VAL A N 1
ATOM 684 C CA . VAL A 1 88 ? -12.828 1.680 20.887 1.00 95.25 88 VAL A CA 1
ATOM 685 C C . VAL A 1 88 ? -12.752 0.281 20.280 1.00 95.25 88 VAL A C 1
ATOM 687 O O . VAL A 1 88 ? -13.389 -0.634 20.793 1.00 95.25 88 VAL A O 1
ATOM 690 N N . VAL A 1 89 ? -11.957 0.085 19.226 1.00 95.31 89 VAL A N 1
ATOM 691 C CA . VAL A 1 89 ? -11.756 -1.233 18.603 1.00 95.31 89 VAL A CA 1
ATOM 692 C C . VAL A 1 89 ? -11.071 -2.200 19.566 1.00 95.31 89 VAL A C 1
ATOM 694 O O . VAL A 1 89 ? -11.478 -3.355 19.654 1.00 95.31 89 VAL A O 1
ATOM 697 N N . ALA A 1 90 ? -10.053 -1.747 20.303 1.00 92.19 90 ALA A N 1
ATOM 698 C CA . ALA A 1 90 ? -9.381 -2.563 21.311 1.00 92.19 90 ALA A CA 1
ATOM 699 C C . ALA A 1 90 ? -10.340 -2.969 22.440 1.00 92.19 90 ALA A C 1
ATOM 701 O O . ALA A 1 90 ? -10.379 -4.141 22.810 1.00 92.19 90 ALA A O 1
ATOM 702 N N . LEU A 1 91 ? -11.153 -2.028 22.928 1.00 94.94 91 LEU A N 1
ATOM 703 C CA . LEU A 1 91 ? -12.167 -2.293 23.946 1.00 94.94 91 LEU A CA 1
ATOM 704 C C . LEU A 1 91 ? -13.254 -3.252 23.442 1.00 94.94 91 LEU A C 1
ATOM 706 O O . LEU A 1 91 ? -13.648 -4.177 24.139 1.00 94.94 91 LEU A O 1
ATOM 710 N N . ALA A 1 92 ? -13.741 -3.064 22.218 1.00 95.94 92 ALA A N 1
ATOM 711 C CA . ALA A 1 92 ? -14.737 -3.958 21.642 1.00 95.94 92 ALA A CA 1
ATOM 712 C C . ALA A 1 92 ? -14.187 -5.374 21.437 1.00 95.94 92 ALA A C 1
ATOM 714 O O . ALA A 1 92 ? -14.906 -6.343 21.654 1.00 95.94 92 ALA A O 1
ATOM 715 N N . ALA A 1 93 ? -12.914 -5.501 21.051 1.00 94.12 93 ALA A N 1
ATOM 716 C CA . ALA A 1 93 ? -12.250 -6.793 20.926 1.00 94.12 93 ALA A CA 1
ATOM 717 C C . ALA A 1 93 ? -12.100 -7.500 22.281 1.00 94.12 93 ALA A C 1
ATOM 719 O O . ALA A 1 93 ? -12.367 -8.695 22.359 1.00 94.12 93 ALA A O 1
ATOM 720 N N . SER A 1 94 ? -11.727 -6.783 23.350 1.00 94.88 94 SER A N 1
ATOM 721 C CA . SER A 1 94 ? -11.602 -7.379 24.691 1.00 94.88 94 SER A CA 1
ATOM 722 C C . SER A 1 94 ? -12.942 -7.810 25.291 1.00 94.88 94 SER A C 1
ATOM 724 O O . SER A 1 94 ? -12.971 -8.679 26.157 1.00 94.88 94 SER A O 1
ATOM 726 N N . LEU A 1 95 ? -14.041 -7.223 24.816 1.00 95.75 95 LEU A N 1
ATOM 727 C CA . LEU A 1 95 ? -15.411 -7.576 25.185 1.00 95.75 95 LEU A CA 1
ATOM 728 C C . LEU A 1 95 ? -16.071 -8.552 24.195 1.00 95.75 95 LEU A C 1
ATOM 730 O O . LEU A 1 95 ? -17.283 -8.737 24.266 1.00 95.75 95 LEU A O 1
ATOM 734 N N . GLU A 1 96 ? -15.310 -9.125 23.252 1.00 95.62 96 GLU A N 1
ATOM 735 C CA . GLU A 1 96 ? -15.807 -10.036 22.202 1.00 95.62 96 GLU A CA 1
ATOM 736 C C . GLU A 1 96 ? -16.983 -9.466 21.387 1.00 95.62 96 GLU A C 1
ATOM 738 O O . GLU A 1 96 ? -17.831 -10.183 20.863 1.00 95.62 96 GLU A O 1
ATOM 743 N N . ALA A 1 97 ? -17.037 -8.143 21.259 1.00 95.94 97 ALA A N 1
ATOM 744 C CA . ALA A 1 97 ? -18.162 -7.437 20.664 1.00 95.94 97 ALA A CA 1
ATOM 745 C C . ALA A 1 97 ? -17.788 -6.662 19.393 1.00 95.94 97 ALA A C 1
ATOM 747 O O . ALA A 1 97 ? -18.597 -5.901 18.860 1.00 95.94 97 ALA A O 1
ATOM 748 N N . LEU A 1 98 ? -16.560 -6.853 18.897 1.00 95.44 98 LEU A N 1
ATOM 749 C CA . LEU A 1 98 ? -16.048 -6.165 17.715 1.00 95.44 98 LEU A CA 1
ATOM 750 C C . LEU A 1 98 ? -16.878 -6.468 16.464 1.00 95.44 98 LEU A C 1
ATOM 752 O O . LEU A 1 98 ? -17.233 -5.535 15.748 1.00 95.44 98 LEU A O 1
ATOM 756 N N . ASP A 1 99 ? -17.239 -7.731 16.223 1.00 93.94 99 ASP A N 1
ATOM 757 C CA . ASP A 1 99 ? -18.028 -8.107 15.043 1.00 93.94 99 ASP A CA 1
ATOM 758 C C . ASP A 1 99 ? -19.404 -7.409 15.021 1.00 93.94 99 ASP A C 1
ATOM 760 O O . ASP A 1 99 ? -19.889 -7.036 13.956 1.00 93.94 99 ASP A O 1
ATOM 764 N N . SER A 1 100 ? -19.991 -7.125 16.189 1.00 93.94 100 SER A N 1
ATOM 765 C CA . SER A 1 100 ? -21.286 -6.435 16.314 1.00 93.94 100 SER A CA 1
ATOM 766 C C . SER A 1 100 ? -21.247 -4.956 15.921 1.00 93.94 100 SER A C 1
ATOM 768 O O . SER A 1 100 ? -22.285 -4.377 15.601 1.00 93.94 100 SER A O 1
ATOM 770 N N . ILE A 1 101 ? -20.073 -4.320 15.977 1.00 93.69 101 ILE A N 1
ATOM 771 C CA . ILE A 1 101 ? -19.916 -2.878 15.720 1.00 93.69 101 ILE A CA 1
ATOM 772 C C . ILE A 1 101 ? -19.009 -2.571 14.526 1.00 93.69 101 ILE A C 1
ATOM 774 O O . ILE A 1 101 ? -18.912 -1.408 14.126 1.00 93.69 101 ILE A O 1
ATOM 778 N N . ALA A 1 102 ? -18.334 -3.581 13.967 1.00 93.75 102 ALA A N 1
ATOM 779 C CA . ALA A 1 102 ? -17.331 -3.416 12.922 1.00 93.75 102 ALA A CA 1
ATOM 780 C C . ALA A 1 102 ? -17.885 -2.628 11.730 1.00 93.75 102 ALA A C 1
ATOM 782 O O . ALA A 1 102 ? -17.251 -1.679 11.280 1.00 93.75 102 ALA A O 1
ATOM 783 N N . ASP A 1 103 ? -19.097 -2.945 11.273 1.00 92.62 103 ASP A N 1
ATOM 784 C CA . ASP A 1 103 ? -19.757 -2.266 10.151 1.00 92.62 103 ASP A CA 1
ATOM 785 C C . ASP A 1 103 ? -19.945 -0.768 10.391 1.00 92.62 103 ASP A C 1
ATOM 787 O O . ASP A 1 103 ? -19.627 0.048 9.524 1.00 92.62 103 ASP A O 1
ATOM 791 N N . SER A 1 104 ? -20.386 -0.395 11.592 1.00 93.12 104 SER A N 1
ATOM 792 C CA . SER A 1 104 ? -20.571 1.004 11.980 1.00 93.12 104 SER A CA 1
ATOM 793 C C . SER A 1 104 ? -19.240 1.752 12.053 1.00 93.12 104 SER A C 1
ATOM 795 O O . SER A 1 104 ? -19.148 2.898 11.612 1.00 93.12 104 SER A O 1
ATOM 797 N N . ILE A 1 105 ? -18.190 1.103 12.568 1.00 94.12 105 ILE A N 1
ATOM 798 C CA . ILE A 1 105 ? -16.842 1.684 12.604 1.00 94.12 105 ILE A CA 1
ATOM 799 C C . ILE A 1 105 ? -16.301 1.858 11.185 1.00 94.12 105 ILE A C 1
ATOM 801 O O . ILE A 1 105 ? -15.769 2.919 10.863 1.00 94.12 105 ILE A O 1
ATOM 805 N N . ARG A 1 106 ? -16.469 0.856 10.313 1.00 94.31 106 ARG A N 1
ATOM 806 C CA . ARG A 1 106 ? -16.070 0.938 8.903 1.00 94.31 106 ARG A CA 1
ATOM 807 C C . ARG A 1 106 ? -16.754 2.101 8.200 1.00 94.31 106 ARG A C 1
ATOM 809 O O . ARG A 1 106 ? -16.065 2.894 7.567 1.00 94.31 106 ARG A O 1
ATOM 816 N N . ALA A 1 107 ? -18.075 2.221 8.335 1.00 91.75 107 ALA A N 1
ATOM 817 C CA . ALA A 1 107 ? -18.830 3.327 7.754 1.00 91.75 107 ALA A CA 1
ATOM 818 C C . ALA A 1 107 ? -18.290 4.679 8.242 1.00 91.75 107 ALA A C 1
ATOM 820 O O . ALA A 1 107 ? -17.972 5.546 7.432 1.00 91.75 107 ALA A O 1
ATOM 821 N N . ARG A 1 108 ? -18.069 4.818 9.554 1.00 91.94 108 ARG A N 1
ATOM 822 C CA . ARG A 1 108 ? -17.553 6.052 10.156 1.00 91.94 108 ARG A CA 1
ATOM 823 C C . ARG A 1 108 ? -16.134 6.400 9.703 1.00 91.94 108 ARG A C 1
ATOM 825 O O . ARG A 1 108 ? -15.872 7.564 9.429 1.00 91.94 108 ARG A O 1
ATOM 832 N N . LEU A 1 109 ? -15.243 5.418 9.554 1.00 92.00 109 LEU A N 1
ATOM 833 C CA . LEU A 1 109 ? -13.892 5.631 9.014 1.00 92.00 109 LEU A CA 1
ATOM 834 C C . LEU A 1 109 ? -13.911 6.182 7.583 1.00 92.00 109 LEU A C 1
ATOM 836 O O . LEU A 1 109 ? -13.070 7.001 7.228 1.00 92.00 109 LEU A O 1
ATOM 840 N N . LEU A 1 110 ? -14.863 5.743 6.756 1.00 89.88 110 LEU A N 1
ATOM 841 C CA . LEU A 1 110 ? -14.991 6.216 5.374 1.00 89.88 110 LEU A CA 1
ATOM 842 C C . LEU A 1 110 ? -15.563 7.635 5.271 1.00 89.88 110 LEU A C 1
ATOM 844 O O . LEU A 1 110 ? -15.381 8.284 4.243 1.00 89.88 110 LEU A O 1
ATOM 848 N N . GLU A 1 111 ? -16.229 8.108 6.323 1.00 91.50 111 GLU A N 1
ATOM 849 C CA . GLU A 1 111 ? -16.743 9.475 6.444 1.00 91.50 111 GLU A CA 1
ATOM 850 C C . GLU A 1 111 ? -15.675 10.463 6.943 1.00 91.50 111 GLU A C 1
ATOM 852 O O . GLU A 1 111 ? -15.909 11.672 6.927 1.00 91.50 111 GLU A O 1
ATOM 857 N N . TRP A 1 112 ? -14.505 9.986 7.387 1.00 92.38 112 TRP A N 1
ATOM 858 C CA . TRP A 1 112 ? -13.457 10.869 7.892 1.00 92.38 112 TRP A CA 1
ATOM 859 C C . TRP A 1 112 ? -12.896 11.773 6.789 1.00 92.38 112 TRP A C 1
ATOM 861 O O . TRP A 1 112 ? -12.555 11.303 5.695 1.00 92.38 112 TRP A O 1
ATOM 871 N N . PRO A 1 113 ? -12.734 13.076 7.072 1.00 90.81 113 PRO A N 1
ATOM 872 C CA . PRO A 1 113 ? -12.140 13.992 6.117 1.00 90.81 113 PRO A CA 1
ATOM 873 C C . PRO A 1 113 ? -10.684 13.597 5.856 1.00 90.81 113 PRO A C 1
ATOM 875 O O . PRO A 1 113 ? -9.913 13.325 6.778 1.00 90.81 113 PRO A O 1
ATOM 878 N N . HIS A 1 114 ? -10.304 13.585 4.579 1.00 88.19 114 HIS A N 1
ATOM 879 C CA . HIS A 1 114 ? -8.930 13.330 4.137 1.00 88.19 114 HIS A CA 1
ATOM 880 C C . HIS A 1 114 ? -8.322 12.016 4.658 1.00 88.19 114 HIS A C 1
ATOM 882 O O . HIS A 1 114 ? -7.114 11.947 4.877 1.00 88.19 114 HIS A O 1
ATOM 888 N N . ILE A 1 115 ? -9.132 10.964 4.826 1.00 89.69 115 ILE A N 1
ATOM 889 C CA . ILE A 1 115 ? -8.670 9.656 5.318 1.00 89.69 115 ILE A CA 1
ATOM 890 C C . ILE A 1 115 ? -7.436 9.133 4.562 1.00 89.69 115 ILE A C 1
ATOM 892 O O . ILE A 1 115 ? -6.500 8.651 5.190 1.00 89.69 115 ILE A O 1
ATOM 896 N N . ASP A 1 116 ? -7.369 9.317 3.239 1.00 87.06 116 ASP A N 1
ATOM 897 C CA . ASP A 1 116 ? -6.225 8.896 2.417 1.00 87.06 116 ASP A CA 1
ATOM 898 C C . ASP A 1 116 ? -4.905 9.575 2.852 1.00 87.06 116 ASP A C 1
ATOM 900 O O . ASP A 1 116 ? -3.841 8.957 2.831 1.00 87.06 116 ASP A O 1
ATOM 904 N N . ALA A 1 117 ? -4.958 10.850 3.261 1.00 87.31 117 ALA A N 1
ATOM 905 C CA . ALA A 1 117 ? -3.789 11.577 3.758 1.00 87.31 117 ALA A CA 1
ATOM 906 C C . ALA A 1 117 ? -3.366 11.061 5.139 1.00 87.31 117 ALA A C 1
ATOM 908 O O . ALA A 1 117 ? -2.187 10.807 5.366 1.00 87.31 117 ALA A O 1
ATOM 909 N N . GLN A 1 118 ? -4.334 10.806 6.021 1.00 90.62 118 GLN A N 1
ATOM 910 C CA . GLN A 1 118 ? -4.063 10.246 7.346 1.00 90.62 118 GLN A CA 1
ATOM 911 C C . GLN A 1 118 ? -3.461 8.834 7.262 1.00 90.62 118 GLN A C 1
ATOM 913 O O . GLN A 1 118 ? -2.539 8.502 8.008 1.00 90.62 118 GLN A O 1
ATOM 918 N N . ILE A 1 119 ? -3.939 8.003 6.325 1.00 91.25 119 ILE A N 1
ATOM 919 C CA . ILE A 1 119 ? -3.370 6.673 6.069 1.00 91.25 119 ILE A CA 1
ATOM 920 C C . ILE A 1 119 ? -1.904 6.790 5.644 1.00 91.25 119 ILE A C 1
ATOM 922 O O . ILE A 1 119 ? -1.072 6.022 6.118 1.00 91.25 119 ILE A O 1
ATOM 926 N N . ARG A 1 120 ? -1.563 7.764 4.795 1.00 87.44 120 ARG A N 1
ATOM 927 C CA . ARG A 1 120 ? -0.175 8.004 4.378 1.00 87.44 120 ARG A CA 1
ATOM 928 C C . ARG A 1 120 ? 0.730 8.401 5.548 1.00 87.44 120 ARG A C 1
ATOM 930 O O . ARG A 1 120 ? 1.886 7.984 5.585 1.00 87.44 120 ARG A O 1
ATOM 937 N N . GLU A 1 121 ? 0.221 9.199 6.484 1.00 88.50 121 GLU A N 1
ATOM 938 C CA . GLU A 1 121 ? 0.967 9.646 7.667 1.00 88.50 121 GLU A CA 1
ATOM 939 C C . GLU A 1 121 ? 1.218 8.502 8.662 1.00 88.50 121 GLU A C 1
ATOM 941 O O . GLU A 1 121 ? 2.331 8.357 9.172 1.00 88.50 121 GLU A O 1
ATOM 946 N N . ALA A 1 122 ? 0.215 7.648 8.897 1.00 91.25 122 ALA A N 1
ATOM 947 C CA . ALA A 1 122 ? 0.272 6.567 9.886 1.00 91.25 122 ALA A CA 1
ATOM 948 C C . ALA A 1 122 ? -0.114 5.181 9.312 1.00 91.25 122 ALA A C 1
ATOM 950 O O . ALA A 1 122 ? -1.025 4.521 9.827 1.00 91.25 122 ALA A O 1
ATOM 951 N N . PRO A 1 123 ? 0.586 4.672 8.281 1.00 92.94 123 PRO A N 1
ATOM 952 C CA . PRO A 1 123 ? 0.112 3.532 7.497 1.00 92.94 123 PRO A CA 1
ATOM 953 C C . PRO A 1 123 ? 0.055 2.225 8.294 1.00 92.94 123 PRO A C 1
ATOM 955 O O . PRO A 1 123 ? -0.901 1.474 8.152 1.00 92.94 123 PRO A O 1
ATOM 958 N N . THR A 1 124 ? 1.003 1.961 9.200 1.00 92.94 124 THR A N 1
ATOM 959 C CA . THR A 1 124 ? 0.965 0.751 10.047 1.00 92.94 124 THR A CA 1
ATOM 960 C C . THR A 1 124 ? -0.268 0.723 10.952 1.00 92.94 124 THR A C 1
ATOM 962 O O . THR A 1 124 ? -0.933 -0.306 11.055 1.00 92.94 124 THR A O 1
ATOM 965 N N . ALA A 1 125 ? -0.605 1.851 11.581 1.00 93.19 125 ALA A N 1
ATOM 966 C CA . ALA A 1 125 ? -1.746 1.930 12.487 1.00 93.19 125 ALA A CA 1
ATOM 967 C C . ALA A 1 125 ? -3.066 1.712 11.732 1.00 93.19 125 ALA A C 1
ATOM 969 O O . ALA A 1 125 ? -3.911 0.930 12.169 1.00 93.19 125 ALA A O 1
ATOM 970 N N . TYR A 1 126 ? -3.208 2.320 10.550 1.00 95.69 126 TYR A N 1
ATOM 971 C CA . TYR A 1 126 ? -4.365 2.096 9.683 1.00 95.69 126 TYR A CA 1
ATOM 972 C C . TYR A 1 126 ? -4.419 0.684 9.090 1.00 95.69 126 TYR A C 1
ATOM 974 O O . TYR A 1 126 ? -5.514 0.155 8.903 1.00 95.69 126 TYR A O 1
ATOM 982 N N . LEU A 1 127 ? -3.275 0.038 8.851 1.00 95.50 127 LEU A N 1
ATOM 983 C CA . LEU A 1 127 ? -3.220 -1.352 8.400 1.00 95.50 127 LEU A CA 1
ATOM 984 C C . LEU A 1 127 ? -3.778 -2.296 9.473 1.00 95.50 127 LEU A C 1
ATOM 986 O O . LEU A 1 127 ? -4.648 -3.118 9.185 1.00 95.50 127 LEU A O 1
ATOM 990 N N . VAL A 1 128 ? -3.333 -2.138 10.724 1.00 94.88 128 VAL A N 1
ATOM 991 C CA . VAL A 1 128 ? -3.837 -2.922 11.864 1.00 94.88 128 VAL A CA 1
ATOM 992 C C . VAL A 1 128 ? -5.313 -2.627 12.118 1.00 94.88 128 VAL A C 1
ATOM 994 O O . VAL A 1 128 ? -6.103 -3.554 12.307 1.00 94.88 128 VAL A O 1
ATOM 997 N N . LEU A 1 129 ? -5.710 -1.354 12.084 1.00 95.50 129 LEU A N 1
ATOM 998 C CA . LEU A 1 129 ? -7.103 -0.956 12.258 1.00 95.50 129 LEU A CA 1
ATOM 999 C C . LEU A 1 129 ? -7.992 -1.575 11.176 1.00 95.50 129 LEU A C 1
ATOM 1001 O O . LEU A 1 129 ? -8.973 -2.241 11.503 1.00 95.50 129 LEU A O 1
ATOM 1005 N N . GLY A 1 130 ? -7.617 -1.412 9.904 1.00 95.44 130 GLY A N 1
ATOM 1006 C CA . GLY A 1 130 ? -8.320 -1.970 8.752 1.00 95.44 130 GLY A CA 1
ATOM 1007 C C . GLY A 1 130 ? -8.452 -3.489 8.831 1.00 95.44 130 GLY A C 1
ATOM 1008 O O . GLY A 1 130 ? -9.521 -4.009 8.519 1.00 95.44 130 GLY A O 1
ATOM 1009 N N . TYR A 1 131 ? -7.418 -4.177 9.328 1.00 95.44 131 TYR A N 1
ATOM 1010 C CA . TYR A 1 131 ? -7.462 -5.614 9.591 1.00 95.44 131 TYR A CA 1
ATOM 1011 C C . TYR A 1 131 ? -8.503 -5.977 10.650 1.00 95.44 131 TYR A C 1
ATOM 1013 O O . TYR A 1 131 ? -9.368 -6.817 10.412 1.00 95.44 131 TYR A O 1
ATOM 1021 N N . ARG A 1 132 ? -8.457 -5.316 11.813 1.00 94.62 132 ARG A N 1
ATOM 1022 C CA . ARG A 1 132 ? -9.348 -5.623 12.942 1.00 94.62 132 ARG A CA 1
ATOM 1023 C C . ARG A 1 132 ? -10.815 -5.412 12.592 1.00 94.62 132 ARG A C 1
ATOM 1025 O O . ARG A 1 132 ? -11.642 -6.257 12.911 1.00 94.62 132 ARG A O 1
ATOM 1032 N N . VAL A 1 133 ? -11.138 -4.310 11.916 1.00 95.69 133 VAL A N 1
ATOM 1033 C CA . VAL A 1 133 ? -12.527 -3.998 11.539 1.00 95.69 133 VAL A CA 1
ATOM 1034 C C . VAL A 1 133 ? -12.937 -4.605 10.197 1.00 95.69 133 VAL A C 1
ATOM 1036 O O . VAL A 1 133 ? -14.027 -4.311 9.719 1.00 95.69 133 VAL A O 1
ATOM 1039 N N . LYS A 1 134 ? -12.078 -5.415 9.561 1.00 95.06 134 LYS A N 1
ATOM 1040 C CA . LYS A 1 134 ? -12.328 -6.050 8.256 1.00 95.06 134 LYS A CA 1
ATOM 1041 C C . LYS A 1 134 ? -12.682 -5.036 7.146 1.00 95.06 134 LYS A C 1
ATOM 1043 O O . LYS A 1 134 ? -13.548 -5.265 6.295 1.00 95.06 134 LYS A O 1
ATOM 1048 N N . SER A 1 135 ? -12.031 -3.868 7.149 1.00 94.06 135 SER A N 1
ATOM 1049 C CA . SER A 1 135 ? -12.209 -2.819 6.132 1.00 94.06 135 SER A CA 1
ATOM 1050 C C . SER A 1 135 ? -11.247 -3.019 4.968 1.00 94.06 135 SER A C 1
ATOM 1052 O O . SER A 1 135 ? -10.088 -2.617 5.049 1.00 94.06 135 SER A O 1
ATOM 1054 N N . VAL A 1 136 ? -11.734 -3.585 3.858 1.00 91.38 136 VAL A N 1
ATOM 1055 C CA . VAL A 1 136 ? -10.920 -3.823 2.649 1.00 91.38 136 VAL A CA 1
ATOM 1056 C C . VAL A 1 136 ? -10.289 -2.528 2.134 1.00 91.38 136 VAL A C 1
ATOM 1058 O O . VAL A 1 136 ? -9.096 -2.501 1.853 1.00 91.38 136 VAL A O 1
ATOM 1061 N N . ARG A 1 137 ? -11.056 -1.430 2.066 1.00 90.38 137 ARG A N 1
ATOM 1062 C CA . ARG A 1 137 ? -10.564 -0.145 1.544 1.00 90.38 137 ARG A CA 1
ATOM 1063 C C . ARG A 1 137 ? -9.435 0.438 2.396 1.00 90.38 137 ARG A C 1
ATOM 1065 O O . ARG A 1 137 ? -8.405 0.811 1.846 1.00 90.38 137 ARG A O 1
ATOM 1072 N N . VAL A 1 138 ? -9.621 0.506 3.718 1.00 92.56 138 VAL A N 1
ATOM 1073 C CA . VAL A 1 138 ? -8.606 1.063 4.633 1.00 92.56 138 VAL A CA 1
ATOM 1074 C C . VAL A 1 138 ? -7.374 0.161 4.670 1.00 92.56 138 VAL A C 1
ATOM 1076 O O . VAL A 1 138 ? -6.255 0.656 4.583 1.00 92.56 138 VAL A O 1
ATOM 1079 N N . PHE A 1 139 ? -7.578 -1.159 4.741 1.00 95.12 139 PHE A N 1
ATOM 1080 C CA . PHE A 1 139 ? -6.491 -2.133 4.754 1.00 95.12 139 PHE A CA 1
ATOM 1081 C C . PHE A 1 139 ? -5.652 -2.072 3.480 1.00 95.12 139 PHE A C 1
ATOM 1083 O O . PHE A 1 139 ? -4.436 -1.965 3.572 1.00 95.12 139 PHE A O 1
ATOM 1090 N N . ARG A 1 140 ? -6.289 -2.091 2.302 1.00 92.12 140 ARG A N 1
ATOM 1091 C CA . ARG A 1 140 ? -5.601 -2.050 1.006 1.00 92.12 140 ARG A CA 1
ATOM 1092 C C . ARG A 1 140 ? -4.783 -0.772 0.842 1.00 92.12 140 ARG A C 1
ATOM 1094 O O . ARG A 1 140 ? -3.615 -0.854 0.486 1.00 92.12 140 ARG A O 1
ATOM 1101 N N . GLU A 1 141 ? -5.362 0.392 1.133 1.00 88.88 141 GLU A N 1
ATOM 1102 C CA . GLU A 1 141 ? -4.631 1.660 1.018 1.00 88.88 141 GLU A CA 1
ATOM 1103 C C . GLU A 1 141 ? -3.431 1.687 1.975 1.00 88.88 141 GLU A C 1
ATOM 1105 O O . GLU A 1 141 ? -2.303 1.951 1.563 1.00 88.88 141 GLU A O 1
ATOM 1110 N N . ALA A 1 142 ? -3.640 1.327 3.243 1.00 92.12 142 ALA A N 1
ATOM 1111 C CA . ALA A 1 142 ? -2.570 1.271 4.233 1.00 92.12 142 ALA A CA 1
ATOM 1112 C C . ALA A 1 142 ? -1.472 0.263 3.857 1.00 92.12 142 ALA A C 1
ATOM 1114 O O . ALA A 1 142 ? -0.286 0.552 4.019 1.00 92.12 142 ALA A O 1
ATOM 1115 N N . PHE A 1 143 ? -1.854 -0.893 3.311 1.00 92.69 143 PHE A N 1
ATOM 1116 C CA . PHE A 1 143 ? -0.943 -1.939 2.853 1.00 92.69 143 PHE A CA 1
ATOM 1117 C C . PHE A 1 143 ? 0.002 -1.423 1.773 1.00 92.69 143 PHE A C 1
ATOM 1119 O O . PHE A 1 143 ? 1.211 -1.632 1.867 1.00 92.69 143 PHE A O 1
ATOM 1126 N N . ILE A 1 144 ? -0.526 -0.681 0.799 1.00 87.12 144 ILE A N 1
ATOM 1127 C CA . ILE A 1 144 ? 0.266 -0.085 -0.280 1.00 87.12 144 ILE A CA 1
ATOM 1128 C C . ILE A 1 144 ? 1.323 0.868 0.286 1.00 87.12 144 ILE A C 1
ATOM 1130 O O . ILE A 1 144 ? 2.490 0.785 -0.102 1.00 87.12 144 ILE A O 1
ATOM 1134 N N . HIS A 1 145 ? 0.957 1.718 1.250 1.00 86.38 145 HIS A N 1
ATOM 1135 C CA . HIS A 1 145 ? 1.908 2.631 1.898 1.00 86.38 145 HIS A CA 1
ATOM 1136 C C . HIS A 1 145 ? 2.948 1.896 2.750 1.00 86.38 145 HIS A C 1
ATOM 1138 O O . HIS A 1 145 ? 4.128 2.253 2.712 1.00 86.38 145 HIS A O 1
ATOM 1144 N N . VAL A 1 146 ? 2.550 0.857 3.494 1.00 89.69 146 VAL A N 1
ATOM 1145 C CA . VAL A 1 146 ? 3.482 0.032 4.282 1.00 89.69 146 VAL A CA 1
ATOM 1146 C C . VAL A 1 146 ? 4.484 -0.670 3.366 1.00 89.69 146 VAL A C 1
ATOM 1148 O O . VAL A 1 146 ? 5.691 -0.526 3.567 1.00 89.69 146 VAL A O 1
ATOM 1151 N N . VAL A 1 147 ? 4.018 -1.376 2.333 1.00 88.25 147 VAL A N 1
ATOM 1152 C CA . VAL A 1 147 ? 4.898 -2.058 1.374 1.00 88.25 147 VAL A CA 1
ATOM 1153 C C . VAL A 1 147 ? 5.792 -1.048 0.660 1.00 88.25 147 VAL A C 1
ATOM 1155 O O . VAL A 1 147 ? 7.000 -1.257 0.599 1.00 88.25 147 VAL A O 1
ATOM 1158 N N . GLY A 1 148 ? 5.250 0.080 0.197 1.00 80.81 148 GLY A N 1
ATOM 1159 C CA . GLY A 1 148 ? 6.034 1.133 -0.451 1.00 80.81 148 GLY A CA 1
ATOM 1160 C C . GLY A 1 148 ? 7.136 1.710 0.445 1.00 80.81 148 GLY A C 1
ATOM 1161 O O . GLY A 1 148 ? 8.215 2.042 -0.039 1.00 80.81 148 GLY A O 1
ATOM 1162 N N . LYS A 1 149 ? 6.908 1.787 1.763 1.00 82.69 149 LYS A N 1
ATOM 1163 C CA . LYS A 1 149 ? 7.899 2.273 2.736 1.00 82.69 149 LYS A CA 1
ATOM 1164 C C . LYS A 1 149 ? 8.960 1.229 3.095 1.00 82.69 149 LYS A C 1
ATOM 1166 O O . LYS A 1 149 ? 10.078 1.612 3.443 1.00 82.69 149 LYS A O 1
ATOM 1171 N N . LEU A 1 150 ? 8.615 -0.059 3.076 1.00 81.00 150 LEU A N 1
ATOM 1172 C CA . LEU A 1 150 ? 9.477 -1.148 3.555 1.00 81.00 150 LEU A CA 1
ATOM 1173 C C . LEU A 1 150 ? 10.203 -1.902 2.433 1.00 81.00 150 LEU A C 1
ATOM 1175 O O . LEU A 1 150 ? 11.288 -2.440 2.665 1.00 81.00 150 LEU A O 1
ATOM 1179 N N . CYS A 1 151 ? 9.638 -1.951 1.228 1.00 76.06 151 CYS A N 1
ATOM 1180 C CA . CYS A 1 151 ? 10.218 -2.673 0.103 1.00 76.06 151 CYS A CA 1
ATOM 1181 C C . CYS A 1 151 ? 11.590 -2.083 -0.268 1.00 76.06 151 CYS A C 1
ATOM 1183 O O . CYS A 1 151 ? 11.773 -0.869 -0.321 1.00 76.06 151 CYS A O 1
ATOM 1185 N N . GLY A 1 152 ? 12.585 -2.953 -0.466 1.00 69.12 152 GLY A N 1
ATOM 1186 C CA . GLY A 1 152 ? 13.984 -2.553 -0.671 1.00 69.12 152 GLY A CA 1
ATOM 1187 C C . GLY A 1 152 ? 14.740 -2.141 0.603 1.00 69.12 152 GLY A C 1
ATOM 1188 O O . GLY A 1 152 ? 15.945 -1.913 0.539 1.00 69.12 152 GLY A O 1
ATOM 1189 N N . ARG A 1 153 ? 14.086 -2.093 1.775 1.00 78.75 153 ARG A N 1
ATOM 1190 C CA . ARG A 1 153 ? 14.693 -1.689 3.057 1.00 78.75 153 ARG A CA 1
ATOM 1191 C C . ARG A 1 153 ? 14.711 -2.847 4.055 1.00 78.75 153 ARG A C 1
ATOM 1193 O O . ARG A 1 153 ? 13.893 -2.901 4.971 1.00 78.75 153 ARG A O 1
ATOM 1200 N N . HIS A 1 154 ? 15.671 -3.762 3.905 1.00 77.31 154 HIS A N 1
ATOM 1201 C CA . HIS A 1 154 ? 15.750 -4.993 4.708 1.00 77.31 154 HIS A CA 1
ATOM 1202 C C . HIS A 1 154 ? 15.696 -4.740 6.227 1.00 77.31 154 HIS A C 1
ATOM 1204 O O . HIS A 1 154 ? 14.884 -5.342 6.925 1.00 77.31 154 HIS A O 1
ATOM 1210 N N . GLU A 1 155 ? 16.500 -3.813 6.754 1.00 81.19 155 GLU A N 1
ATOM 1211 C CA . GLU A 1 155 ? 16.501 -3.505 8.193 1.00 81.19 155 GLU A CA 1
ATOM 1212 C C . GLU A 1 155 ? 15.169 -2.922 8.681 1.00 81.19 155 GLU A C 1
ATOM 1214 O O . GLU A 1 155 ? 14.687 -3.283 9.758 1.00 81.19 155 GLU A O 1
ATOM 1219 N N . GLY A 1 156 ? 14.558 -2.045 7.877 1.00 82.94 156 GLY A N 1
ATOM 1220 C CA . GLY A 1 156 ? 13.256 -1.449 8.172 1.00 82.94 156 GLY A CA 1
ATOM 1221 C C . GLY A 1 156 ? 12.154 -2.504 8.226 1.00 82.94 156 GLY A C 1
ATOM 1222 O O . GLY A 1 156 ? 11.386 -2.536 9.186 1.00 82.94 156 GLY A O 1
ATOM 1223 N N . LEU A 1 157 ? 12.133 -3.413 7.247 1.00 83.50 157 LEU A N 1
ATOM 1224 C CA . LEU A 1 157 ? 11.206 -4.541 7.214 1.00 83.50 157 LEU A CA 1
ATOM 1225 C C . LEU A 1 157 ? 11.398 -5.448 8.434 1.00 83.50 157 LEU A C 1
ATOM 1227 O O . LEU A 1 157 ? 10.428 -5.761 9.117 1.00 83.50 157 LEU A O 1
ATOM 1231 N N . MET A 1 158 ? 12.637 -5.819 8.767 1.00 85.56 158 MET A N 1
ATOM 1232 C CA . MET A 1 158 ? 12.914 -6.697 9.910 1.00 85.56 158 MET A CA 1
ATOM 1233 C C . MET A 1 158 ? 12.541 -6.068 11.253 1.00 85.56 158 MET A C 1
ATOM 1235 O O . MET A 1 158 ? 12.110 -6.782 12.157 1.00 85.56 158 MET A O 1
ATOM 1239 N N . ARG A 1 159 ? 12.685 -4.746 11.402 1.00 88.62 159 ARG A N 1
ATOM 1240 C CA . ARG A 1 159 ? 12.213 -4.023 12.591 1.00 88.62 159 ARG A CA 1
ATOM 1241 C C . ARG A 1 159 ? 10.690 -4.024 12.667 1.00 88.62 159 ARG A C 1
ATOM 1243 O O . ARG A 1 159 ? 10.150 -4.344 13.717 1.00 88.62 159 ARG A O 1
ATOM 1250 N N . TRP A 1 160 ? 10.022 -3.716 11.558 1.00 90.25 160 TRP A N 1
ATOM 1251 C CA . TRP A 1 160 ? 8.563 -3.696 11.479 1.00 90.25 160 TRP A CA 1
ATOM 1252 C C . TRP A 1 160 ? 7.948 -5.076 11.749 1.00 90.25 160 TRP A C 1
ATOM 1254 O O . TRP A 1 160 ? 6.981 -5.186 12.484 1.00 90.25 160 TRP A O 1
ATOM 1264 N N . CYS A 1 161 ? 8.569 -6.155 11.269 1.00 85.31 161 CYS A N 1
ATOM 1265 C CA . CYS A 1 161 ? 8.104 -7.523 11.524 1.00 85.31 161 CYS A CA 1
ATOM 1266 C C . CYS A 1 161 ? 8.199 -7.958 12.996 1.00 85.31 161 CYS A C 1
ATOM 1268 O O . CYS A 1 161 ? 7.643 -8.990 13.354 1.00 85.31 161 CYS A O 1
ATOM 1270 N N . LYS A 1 162 ? 8.950 -7.234 13.836 1.00 85.94 162 LYS A N 1
ATOM 1271 C CA . LYS A 1 162 ? 9.031 -7.493 15.283 1.00 85.94 162 LYS A CA 1
ATOM 1272 C C . LYS A 1 162 ? 7.950 -6.750 16.069 1.00 85.94 162 LYS A C 1
ATOM 1274 O O . LYS A 1 162 ? 7.841 -6.959 17.277 1.00 85.94 162 LYS A O 1
ATOM 1279 N N . ASP A 1 163 ? 7.193 -5.876 15.410 1.00 84.12 163 ASP A N 1
ATOM 1280 C CA . ASP A 1 163 ? 6.093 -5.145 16.017 1.00 84.12 163 ASP A CA 1
ATOM 1281 C C . ASP A 1 163 ? 4.949 -6.111 16.348 1.00 84.12 163 ASP A C 1
ATOM 1283 O O . ASP A 1 163 ? 4.293 -6.664 15.467 1.00 84.12 163 ASP A O 1
ATOM 1287 N N . ARG A 1 164 ? 4.713 -6.316 17.647 1.00 79.06 164 ARG A N 1
ATOM 1288 C CA . ARG A 1 164 ? 3.682 -7.234 18.150 1.00 79.06 164 ARG A CA 1
ATOM 1289 C C . ARG A 1 164 ? 2.259 -6.725 17.918 1.00 79.06 164 ARG A C 1
ATOM 1291 O O . ARG A 1 164 ? 1.315 -7.487 18.110 1.00 79.06 164 ARG A O 1
ATOM 1298 N N . SER A 1 165 ? 2.087 -5.458 17.539 1.00 83.75 165 SER A N 1
ATOM 1299 C CA . SER A 1 165 ? 0.769 -4.895 17.242 1.00 83.75 165 SER A CA 1
ATOM 1300 C C . SER A 1 165 ? 0.196 -5.403 15.913 1.00 83.75 165 SER A C 1
ATOM 1302 O O . SER A 1 165 ? -1.024 -5.352 15.714 1.00 83.75 165 SER A O 1
ATOM 1304 N N . VAL A 1 166 ? 1.050 -5.926 15.024 1.00 89.06 166 V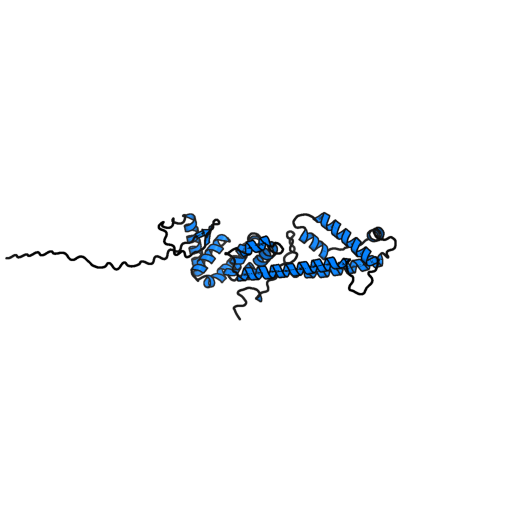AL A N 1
ATOM 1305 C CA . VAL A 1 166 ? 0.670 -6.392 13.690 1.00 89.06 166 VAL A CA 1
ATOM 1306 C C . VAL A 1 166 ? 0.407 -7.905 13.698 1.00 89.06 166 VAL A C 1
ATOM 1308 O O . VAL A 1 166 ? 1.265 -8.674 14.127 1.00 89.06 166 VAL A O 1
ATOM 1311 N N . PRO A 1 167 ? -0.752 -8.372 13.197 1.00 91.50 167 PRO A N 1
ATOM 1312 C CA . PRO A 1 167 ? -1.032 -9.802 13.069 1.00 91.50 167 PRO A CA 1
ATOM 1313 C C . PRO A 1 167 ? -0.029 -10.523 12.158 1.00 91.50 167 PRO A C 1
ATOM 1315 O O . PRO A 1 167 ? 0.307 -10.020 11.085 1.00 91.50 167 PRO A O 1
ATOM 1318 N N . GLU A 1 168 ? 0.377 -11.745 12.522 1.00 90.94 168 GLU A N 1
ATOM 1319 C CA . GLU A 1 168 ? 1.371 -12.518 11.754 1.00 90.94 168 GLU A CA 1
ATOM 1320 C C . GLU A 1 168 ? 0.927 -12.786 10.305 1.00 90.94 168 GLU A C 1
ATOM 1322 O O . GLU A 1 168 ? 1.747 -12.765 9.392 1.00 90.94 168 GLU A O 1
ATOM 1327 N N . SER A 1 169 ? -0.377 -12.959 10.060 1.00 91.50 169 SER A N 1
ATOM 1328 C CA . SER A 1 169 ? -0.937 -13.101 8.706 1.00 91.50 169 SER A CA 1
ATOM 1329 C C . SER A 1 169 ? -0.660 -11.874 7.829 1.00 91.50 169 SER A C 1
ATOM 1331 O O . SER A 1 169 ? -0.300 -12.007 6.660 1.00 91.50 169 SER A O 1
ATOM 1333 N N . VAL A 1 170 ? -0.762 -10.673 8.403 1.00 93.94 170 VAL A N 1
ATOM 1334 C CA . VAL A 1 170 ? -0.457 -9.404 7.728 1.00 93.94 170 VAL A CA 1
ATOM 1335 C C . VAL A 1 170 ? 1.047 -9.259 7.522 1.00 93.94 170 VAL A C 1
ATOM 1337 O O . VAL A 1 170 ? 1.484 -8.832 6.454 1.00 93.94 170 VAL A O 1
ATOM 1340 N N . VAL A 1 171 ? 1.851 -9.652 8.514 1.00 94.19 171 VAL A N 1
ATOM 1341 C CA . VAL A 1 171 ? 3.314 -9.653 8.397 1.00 94.19 171 VAL A CA 1
ATOM 1342 C C . VAL A 1 171 ? 3.770 -10.568 7.258 1.00 94.19 171 VAL A C 1
ATOM 1344 O O . VAL A 1 171 ? 4.591 -10.161 6.434 1.00 94.19 171 VAL A O 1
ATOM 1347 N N . ALA A 1 172 ? 3.224 -11.782 7.179 1.00 93.00 172 ALA A N 1
ATOM 1348 C CA . ALA A 1 172 ? 3.516 -12.736 6.115 1.00 93.00 172 ALA A CA 1
ATOM 1349 C C . ALA A 1 172 ? 3.150 -12.175 4.731 1.00 93.00 172 ALA A C 1
ATOM 1351 O O . ALA A 1 172 ? 3.968 -12.240 3.812 1.00 93.00 172 ALA A O 1
ATOM 1352 N N . LEU A 1 173 ? 1.975 -11.552 4.610 1.00 93.69 173 LEU A N 1
ATOM 1353 C CA . LEU A 1 173 ? 1.505 -10.915 3.380 1.00 93.69 173 LEU A CA 1
ATOM 1354 C C . LEU A 1 173 ? 2.436 -9.777 2.923 1.00 93.69 173 LEU A C 1
ATOM 1356 O O . LEU A 1 173 ? 2.881 -9.762 1.776 1.00 93.69 173 LEU A O 1
ATOM 1360 N N . VAL A 1 174 ? 2.813 -8.862 3.826 1.00 92.38 174 VAL A N 1
ATOM 1361 C CA . VAL A 1 174 ? 3.740 -7.754 3.519 1.00 92.38 174 VAL A CA 1
ATOM 1362 C C . VAL A 1 174 ? 5.120 -8.274 3.108 1.00 92.38 174 VAL A C 1
ATOM 1364 O O . VAL A 1 174 ? 5.716 -7.750 2.166 1.00 92.38 174 VAL A O 1
ATOM 1367 N N . LYS A 1 175 ? 5.643 -9.313 3.776 1.00 91.94 175 LYS A N 1
ATOM 1368 C CA . LYS A 1 175 ? 6.927 -9.941 3.413 1.00 91.94 175 LYS A CA 1
ATOM 1369 C C . LYS A 1 175 ? 6.878 -10.568 2.022 1.00 91.94 175 LYS A C 1
ATOM 1371 O O . LYS A 1 175 ? 7.817 -10.382 1.241 1.00 91.94 175 LYS A O 1
ATOM 1376 N N . ALA A 1 176 ? 5.815 -11.315 1.726 1.00 91.38 176 ALA A N 1
ATOM 1377 C CA . ALA A 1 176 ? 5.622 -11.952 0.429 1.00 91.38 176 ALA A CA 1
ATOM 1378 C C . ALA A 1 176 ? 5.591 -10.901 -0.684 1.00 91.38 176 ALA A C 1
ATOM 1380 O O . ALA A 1 176 ? 6.326 -11.017 -1.667 1.00 91.38 176 ALA A O 1
ATOM 1381 N N . GLU A 1 177 ? 4.842 -9.821 -0.471 1.00 89.50 177 GLU A N 1
ATOM 1382 C CA . GLU A 1 177 ? 4.715 -8.761 -1.460 1.00 89.50 177 GLU A CA 1
ATOM 1383 C C . GLU A 1 177 ? 6.017 -7.970 -1.646 1.00 89.50 177 GLU A C 1
ATOM 1385 O O . GLU A 1 177 ? 6.473 -7.790 -2.776 1.00 89.50 177 GLU A O 1
ATOM 1390 N N . CYS A 1 178 ? 6.709 -7.597 -0.563 1.00 86.31 178 CYS A N 1
ATOM 1391 C CA . CYS A 1 178 ? 8.043 -6.986 -0.652 1.00 86.31 178 CYS A CA 1
ATOM 1392 C C . CYS A 1 178 ? 9.024 -7.865 -1.449 1.00 86.31 178 CYS A C 1
ATOM 1394 O O . CYS A 1 178 ? 9.819 -7.364 -2.250 1.00 86.31 178 CYS A O 1
ATOM 1396 N N . SER A 1 179 ? 8.969 -9.184 -1.248 1.00 86.88 179 SER A N 1
ATOM 1397 C CA . SER A 1 179 ? 9.828 -10.141 -1.955 1.00 86.88 179 SER A CA 1
ATOM 1398 C C . SER A 1 179 ? 9.477 -10.213 -3.442 1.00 86.88 179 SER A C 1
ATOM 1400 O O . SER A 1 179 ? 10.373 -10.167 -4.289 1.00 86.88 179 SER A O 1
ATOM 1402 N N . ARG A 1 180 ? 8.179 -10.257 -3.774 1.00 86.31 180 ARG A N 1
ATOM 1403 C CA . ARG A 1 180 ? 7.679 -10.237 -5.154 1.00 86.31 180 ARG A CA 1
ATOM 1404 C C . ARG A 1 180 ? 8.138 -8.976 -5.883 1.00 86.31 180 ARG A C 1
ATOM 1406 O O . ARG A 1 180 ? 8.711 -9.073 -6.968 1.00 86.31 180 ARG A O 1
ATOM 1413 N N . LEU A 1 181 ? 7.951 -7.807 -5.274 1.00 80.75 181 LEU A N 1
ATOM 1414 C CA . LEU A 1 181 ? 8.354 -6.525 -5.854 1.00 80.75 181 LEU A CA 1
ATOM 1415 C C . LEU A 1 181 ? 9.871 -6.417 -6.028 1.00 80.75 181 LEU A C 1
ATOM 1417 O O . LEU A 1 181 ? 10.341 -5.967 -7.074 1.00 80.75 181 LEU A O 1
ATOM 1421 N N . THR A 1 182 ? 10.645 -6.915 -5.062 1.00 77.88 1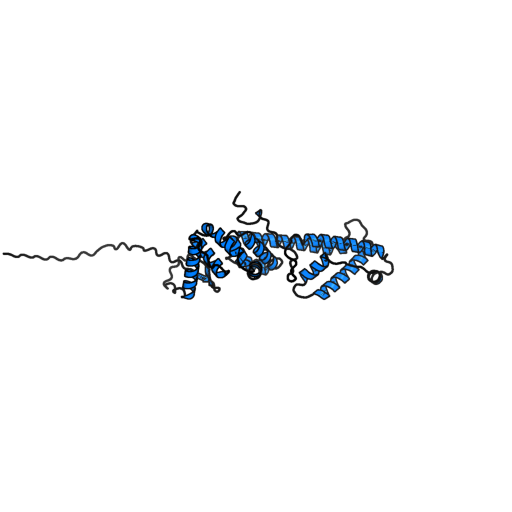82 THR A N 1
ATOM 1422 C CA . THR A 1 182 ? 12.109 -6.991 -5.179 1.00 77.88 182 THR A CA 1
ATOM 1423 C C . THR A 1 182 ? 12.524 -7.873 -6.359 1.00 77.88 182 THR A C 1
ATOM 1425 O O . THR A 1 182 ? 13.377 -7.478 -7.152 1.00 77.88 182 THR A O 1
ATOM 1428 N N . ALA A 1 183 ? 11.890 -9.034 -6.547 1.00 80.81 183 ALA A N 1
ATOM 1429 C CA . ALA A 1 183 ? 12.178 -9.926 -7.670 1.00 80.81 183 ALA A CA 1
ATOM 1430 C C . ALA A 1 183 ? 11.823 -9.301 -9.032 1.00 80.81 183 ALA A C 1
ATOM 1432 O O . ALA A 1 183 ? 12.593 -9.417 -9.994 1.00 80.81 183 ALA A O 1
ATOM 1433 N N . VAL A 1 184 ? 10.685 -8.603 -9.117 1.00 75.88 184 VAL A N 1
ATOM 1434 C CA . VAL A 1 184 ? 10.271 -7.863 -10.319 1.00 75.88 184 VAL A CA 1
ATOM 1435 C C . VAL A 1 184 ? 11.269 -6.746 -10.628 1.00 75.88 184 VAL A C 1
ATOM 1437 O O . VAL A 1 184 ? 11.741 -6.650 -11.762 1.00 75.88 184 VAL A O 1
ATOM 1440 N N . SER A 1 185 ? 11.661 -5.967 -9.617 1.00 72.06 185 SER A N 1
ATOM 1441 C CA . SER A 1 185 ? 12.668 -4.911 -9.742 1.00 72.06 185 SER A CA 1
ATOM 1442 C C . SER A 1 185 ? 14.014 -5.468 -10.216 1.00 72.06 185 SER A C 1
ATOM 1444 O O . SER A 1 185 ? 14.548 -5.019 -11.228 1.00 72.06 185 SER A O 1
ATOM 1446 N N . MET A 1 186 ? 14.524 -6.534 -9.591 1.00 69.56 186 MET A N 1
ATOM 1447 C CA . MET A 1 186 ? 15.765 -7.192 -10.017 1.00 69.56 186 MET A CA 1
ATOM 1448 C C . MET A 1 186 ? 15.693 -7.712 -11.457 1.00 69.56 186 MET A C 1
ATOM 1450 O O . MET A 1 186 ? 16.673 -7.625 -12.196 1.00 69.56 186 MET A O 1
ATOM 1454 N N . THR A 1 187 ? 14.546 -8.249 -11.878 1.00 74.81 187 THR A N 1
ATOM 1455 C CA . THR A 1 187 ? 14.337 -8.718 -13.257 1.00 74.81 187 THR A CA 1
ATOM 1456 C C . THR A 1 187 ? 14.353 -7.556 -14.246 1.00 74.81 187 THR A C 1
ATOM 1458 O O . THR A 1 187 ? 14.963 -7.667 -15.312 1.00 74.81 187 THR A O 1
ATOM 1461 N N . ALA A 1 188 ? 13.732 -6.429 -13.894 1.00 68.25 188 ALA A N 1
ATOM 1462 C CA . ALA A 1 188 ? 13.761 -5.219 -14.703 1.00 68.25 188 ALA A CA 1
ATOM 1463 C C . ALA A 1 188 ? 15.180 -4.644 -14.802 1.00 68.25 188 ALA A C 1
ATOM 1465 O O . ALA A 1 188 ? 15.647 -4.387 -15.909 1.00 68.25 188 ALA A O 1
ATOM 1466 N N . VAL A 1 189 ? 15.905 -4.544 -13.682 1.00 67.56 189 VAL A N 1
ATOM 1467 C CA . VAL A 1 189 ? 17.309 -4.101 -13.648 1.00 67.56 189 VAL A CA 1
ATOM 1468 C C . VAL A 1 189 ? 18.185 -4.990 -14.531 1.00 67.56 189 VAL A C 1
ATOM 1470 O O . VAL A 1 189 ? 18.906 -4.474 -15.382 1.00 67.56 189 VAL A O 1
ATOM 1473 N N . LYS A 1 190 ? 18.077 -6.319 -14.408 1.00 68.00 190 LYS A N 1
ATOM 1474 C CA . LYS A 1 190 ? 18.800 -7.262 -15.280 1.00 68.00 190 LYS A CA 1
ATOM 1475 C C . LYS A 1 190 ? 18.445 -7.058 -16.751 1.00 68.00 190 LYS A C 1
ATOM 1477 O O . LYS A 1 190 ? 19.332 -6.995 -17.594 1.00 68.00 190 LYS A O 1
ATOM 1482 N N . SER A 1 191 ? 17.157 -6.908 -17.059 1.00 69.88 191 SER A N 1
ATOM 1483 C CA . SER A 1 191 ? 16.688 -6.691 -18.432 1.00 69.88 191 SER A CA 1
ATOM 1484 C C . SER A 1 191 ? 17.264 -5.405 -19.024 1.00 69.88 191 SER A C 1
ATOM 1486 O O . SER A 1 191 ? 17.712 -5.422 -20.165 1.00 69.88 191 SER A O 1
ATOM 1488 N N . LEU A 1 192 ? 17.316 -4.322 -18.241 1.00 68.69 192 LEU A N 1
ATOM 1489 C CA . LEU A 1 192 ? 17.923 -3.049 -18.635 1.00 68.69 192 LEU A CA 1
ATOM 1490 C C . LEU A 1 192 ? 19.443 -3.161 -18.810 1.00 68.69 192 LEU A C 1
ATOM 1492 O O . LEU A 1 192 ? 19.984 -2.632 -19.778 1.00 68.69 192 LEU A O 1
ATOM 1496 N N . GLN A 1 193 ? 20.138 -3.883 -17.928 1.00 66.06 193 GLN A N 1
ATOM 1497 C CA . GLN A 1 193 ? 21.578 -4.134 -18.058 1.00 66.06 193 GLN A CA 1
ATOM 1498 C C . GLN A 1 193 ? 21.900 -4.911 -19.345 1.00 66.06 193 GLN A C 1
ATOM 1500 O O . GLN A 1 193 ? 22.850 -4.572 -20.051 1.00 66.06 193 GLN A O 1
ATOM 1505 N N . CYS A 1 194 ? 21.066 -5.890 -19.709 1.00 69.44 194 CYS A N 1
ATOM 1506 C CA . CYS A 1 194 ? 21.238 -6.681 -20.926 1.00 69.44 194 CYS A CA 1
ATOM 1507 C C . CYS A 1 194 ? 21.020 -5.892 -22.228 1.00 69.44 194 CYS A C 1
ATOM 1509 O O . CYS A 1 194 ? 21.543 -6.311 -23.258 1.00 69.44 194 CYS A O 1
ATOM 1511 N N . ILE A 1 195 ? 20.321 -4.747 -22.214 1.00 70.06 195 ILE A N 1
ATOM 1512 C CA . ILE A 1 195 ? 20.078 -3.934 -23.426 1.00 70.06 195 ILE A CA 1
ATOM 1513 C C . ILE A 1 195 ? 21.386 -3.504 -24.112 1.00 70.06 195 ILE A C 1
ATOM 1515 O O . ILE A 1 195 ? 21.397 -3.346 -25.331 1.00 70.06 195 ILE A O 1
ATOM 1519 N N . GLY A 1 196 ? 22.487 -3.365 -23.364 1.00 58.88 196 GLY A N 1
ATOM 1520 C CA . GLY A 1 196 ? 23.802 -3.015 -23.915 1.00 58.88 196 GLY A CA 1
ATOM 1521 C C . GLY A 1 196 ? 24.872 -4.104 -23.822 1.00 58.88 196 GLY A C 1
ATOM 1522 O O . GLY A 1 196 ? 26.035 -3.800 -24.064 1.00 58.88 196 GLY A O 1
ATOM 1523 N N . SER A 1 197 ? 24.513 -5.322 -23.411 1.00 59.81 197 SER A N 1
ATOM 1524 C CA . SER A 1 197 ? 25.465 -6.430 -23.225 1.00 59.81 197 SER A CA 1
ATOM 1525 C C . SER A 1 197 ? 25.090 -7.695 -23.996 1.00 59.81 197 SER A C 1
ATOM 1527 O O . SER A 1 197 ? 25.844 -8.664 -23.965 1.00 59.81 197 SER A O 1
ATOM 1529 N N . GLY A 1 198 ? 23.948 -7.711 -24.681 1.00 48.88 198 GLY A N 1
ATOM 1530 C CA . GLY A 1 198 ? 23.533 -8.866 -25.457 1.00 48.88 198 GLY A CA 1
ATOM 1531 C C . GLY A 1 198 ? 22.286 -8.601 -26.283 1.00 48.88 198 GLY A C 1
ATOM 1532 O O . GLY A 1 198 ? 21.157 -8.725 -25.797 1.00 48.88 198 GLY A O 1
ATOM 1533 N N . GLY A 1 199 ? 22.486 -8.353 -27.575 1.00 44.97 199 GLY A N 1
ATOM 1534 C CA . GLY A 1 199 ? 21.618 -8.927 -28.594 1.00 44.97 199 GLY A CA 1
ATOM 1535 C C . GLY A 1 199 ? 21.352 -10.401 -28.269 1.00 44.97 199 GLY A C 1
ATOM 1536 O O . GLY A 1 199 ? 22.248 -11.131 -27.837 1.00 44.97 199 GLY A O 1
ATOM 1537 N N . ALA A 1 200 ? 20.095 -10.823 -28.407 1.00 46.06 200 ALA A N 1
ATOM 1538 C CA . ALA A 1 200 ? 19.726 -12.225 -28.288 1.00 46.06 200 ALA A CA 1
ATOM 1539 C C . ALA A 1 200 ? 20.696 -13.069 -29.130 1.00 46.06 200 ALA A C 1
ATOM 1541 O O . ALA A 1 200 ? 21.012 -12.698 -30.261 1.00 46.06 200 ALA A O 1
ATOM 1542 N N . ALA A 1 201 ? 21.207 -14.150 -28.540 1.00 43.47 201 ALA A N 1
ATOM 1543 C CA . ALA A 1 201 ? 22.206 -15.033 -29.127 1.00 43.47 201 ALA A CA 1
ATOM 1544 C C . ALA A 1 201 ? 21.918 -15.311 -30.617 1.00 43.47 201 ALA A C 1
ATOM 1546 O O . ALA A 1 201 ? 21.019 -16.082 -30.938 1.00 43.47 201 ALA A O 1
ATOM 1547 N N . GLY A 1 202 ? 22.659 -14.661 -31.522 1.00 48.22 202 GLY A N 1
ATOM 1548 C CA . GLY A 1 202 ? 22.571 -14.918 -32.963 1.00 48.22 202 GLY A CA 1
ATOM 1549 C C . GLY A 1 202 ? 22.747 -13.705 -33.878 1.00 48.22 202 GLY A C 1
ATOM 1550 O O . GLY A 1 202 ? 23.324 -13.855 -34.953 1.00 48.22 202 GLY A O 1
ATOM 1551 N N . GLU A 1 203 ? 22.332 -12.501 -33.477 1.00 50.41 203 GLU A N 1
ATOM 1552 C CA . GLU A 1 203 ? 22.526 -11.304 -34.308 1.00 50.41 203 GLU A CA 1
ATOM 1553 C C . GLU A 1 203 ? 23.850 -10.623 -33.951 1.00 50.41 203 GLU A C 1
ATOM 1555 O O . GLU A 1 203 ? 24.039 -10.146 -32.833 1.00 50.41 203 GLU A O 1
ATOM 1560 N N . ARG A 1 204 ? 24.792 -10.569 -34.904 1.00 55.53 204 ARG A N 1
ATOM 1561 C CA . ARG A 1 204 ? 25.959 -9.682 -34.796 1.00 55.53 204 ARG A CA 1
ATOM 1562 C C . ARG A 1 204 ? 25.427 -8.269 -34.565 1.00 55.53 204 ARG A C 1
ATOM 1564 O O . ARG A 1 204 ? 24.850 -7.691 -35.483 1.00 55.53 204 ARG A O 1
ATOM 1571 N N . GLU A 1 205 ? 25.595 -7.736 -33.356 1.00 63.72 205 GLU A N 1
ATOM 1572 C CA . GLU A 1 205 ? 25.206 -6.362 -33.040 1.00 63.72 205 GLU A CA 1
ATOM 1573 C C . GLU A 1 205 ? 25.857 -5.422 -34.055 1.00 63.72 205 GLU A C 1
ATOM 1575 O O . GLU A 1 205 ? 27.082 -5.275 -34.089 1.00 63.72 205 GLU A O 1
ATOM 1580 N N . SER A 1 206 ? 25.020 -4.823 -34.904 1.00 73.19 206 SER A N 1
ATOM 1581 C CA . SER A 1 206 ? 25.440 -3.802 -35.856 1.00 73.19 206 SER A CA 1
ATOM 1582 C C . SER A 1 206 ? 26.140 -2.675 -35.099 1.00 73.19 206 SER A C 1
ATOM 1584 O O . SER A 1 206 ? 25.700 -2.286 -34.015 1.00 73.19 206 SER A O 1
ATOM 1586 N N . ASP A 1 207 ? 27.198 -2.102 -35.670 1.00 76.81 207 ASP A N 1
ATOM 1587 C CA . ASP A 1 207 ? 27.891 -0.961 -35.062 1.00 76.81 207 ASP A CA 1
ATOM 1588 C C . ASP A 1 207 ? 26.931 0.215 -34.788 1.00 76.81 207 ASP A C 1
ATOM 1590 O O . ASP A 1 207 ? 27.098 0.940 -33.808 1.00 76.81 207 ASP A O 1
ATOM 1594 N N . HIS A 1 208 ? 25.849 0.337 -35.567 1.00 77.38 208 HIS A N 1
ATOM 1595 C CA . HIS A 1 208 ? 24.771 1.303 -35.333 1.00 77.38 208 HIS A CA 1
ATOM 1596 C C . HIS A 1 208 ? 24.005 1.056 -34.021 1.00 77.38 208 HIS A C 1
ATOM 1598 O O . HIS A 1 208 ? 23.605 2.009 -33.356 1.00 77.38 208 HIS A O 1
ATOM 1604 N N . TYR A 1 209 ? 23.834 -0.204 -33.611 1.00 78.50 209 TYR A N 1
ATOM 1605 C CA . TYR A 1 209 ? 23.174 -0.564 -32.354 1.00 78.50 209 TYR A CA 1
ATOM 1606 C C . TYR A 1 209 ? 24.018 -0.147 -31.146 1.00 78.50 209 TYR A C 1
ATOM 1608 O O . TYR A 1 209 ? 23.505 0.444 -30.198 1.00 78.50 209 TYR A O 1
ATOM 1616 N N . LYS A 1 210 ? 25.336 -0.374 -31.204 1.00 79.25 210 LYS A N 1
ATOM 1617 C CA . LYS A 1 210 ? 26.269 0.040 -30.143 1.00 79.25 210 LYS A CA 1
ATOM 1618 C C . LYS A 1 210 ? 26.299 1.559 -29.979 1.00 79.25 210 LYS A C 1
ATOM 1620 O O . LYS A 1 210 ? 26.270 2.048 -28.851 1.00 79.25 210 LYS A O 1
ATOM 1625 N N . VAL A 1 211 ? 26.297 2.294 -31.096 1.00 80.19 211 VAL A N 1
ATOM 1626 C CA . VAL A 1 211 ? 26.187 3.761 -31.096 1.00 80.19 211 VAL A CA 1
ATOM 1627 C C . VAL A 1 211 ? 24.855 4.203 -30.483 1.00 80.19 211 VAL A C 1
ATOM 1629 O O . VAL A 1 211 ? 24.853 5.056 -29.600 1.00 80.19 211 VAL A O 1
ATOM 1632 N N . ALA A 1 212 ? 23.735 3.576 -30.859 1.00 79.69 212 ALA A N 1
ATOM 1633 C CA . ALA A 1 212 ? 22.424 3.882 -30.282 1.00 79.69 212 ALA A CA 1
ATOM 1634 C C . ALA A 1 212 ? 22.383 3.664 -28.757 1.00 79.69 212 ALA A C 1
ATOM 1636 O O . ALA A 1 212 ? 21.876 4.514 -28.025 1.00 79.69 212 ALA A O 1
ATOM 1637 N N . VAL A 1 213 ? 22.952 2.560 -28.259 1.00 80.00 213 VAL A N 1
ATOM 1638 C CA . VAL A 1 213 ? 23.059 2.283 -26.816 1.00 80.00 213 VAL A CA 1
ATOM 1639 C C . VAL A 1 213 ? 23.916 3.336 -26.108 1.00 80.00 213 VAL A C 1
ATOM 1641 O O . VAL A 1 213 ? 23.546 3.784 -25.024 1.00 80.00 213 VAL A O 1
ATOM 1644 N N . ALA A 1 214 ? 25.046 3.739 -26.695 1.00 79.88 214 ALA A N 1
ATOM 1645 C CA . ALA A 1 214 ? 25.937 4.738 -26.107 1.00 79.88 214 ALA A CA 1
ATOM 1646 C C . ALA A 1 214 ? 25.257 6.112 -25.982 1.00 79.88 214 ALA A C 1
ATOM 1648 O O . ALA A 1 214 ? 25.264 6.688 -24.894 1.00 79.88 214 ALA A O 1
ATOM 1649 N N . VAL A 1 215 ? 24.594 6.574 -27.049 1.00 80.56 215 VAL A N 1
ATOM 1650 C CA . VAL A 1 215 ? 23.831 7.834 -27.054 1.00 80.56 215 VAL A CA 1
ATOM 1651 C C . VAL A 1 215 ? 22.711 7.798 -26.011 1.00 80.56 215 VAL A C 1
ATOM 1653 O O . VAL A 1 215 ? 22.550 8.734 -25.231 1.00 80.56 215 VAL A O 1
ATOM 1656 N N . LEU A 1 216 ? 21.948 6.701 -25.943 1.00 77.31 216 LEU A N 1
ATOM 1657 C CA . LEU A 1 216 ? 20.866 6.563 -24.964 1.00 77.31 216 LEU A CA 1
ATOM 1658 C C . LEU A 1 216 ? 21.381 6.534 -23.520 1.00 77.31 216 LEU A C 1
ATOM 1660 O O . LEU A 1 216 ? 20.748 7.120 -22.645 1.00 77.31 216 LEU A O 1
ATOM 1664 N N . ARG A 1 217 ? 22.525 5.889 -23.260 1.00 76.94 217 ARG A N 1
ATOM 1665 C CA . ARG A 1 217 ? 23.158 5.880 -21.932 1.00 76.94 217 ARG A CA 1
ATOM 1666 C C . ARG A 1 217 ? 23.609 7.272 -21.507 1.00 76.94 217 ARG A C 1
ATOM 1668 O O . ARG A 1 217 ? 23.341 7.644 -20.370 1.00 76.94 217 ARG A O 1
ATOM 1675 N N . GLU A 1 218 ? 24.248 8.032 -22.398 1.00 79.94 218 GLU A N 1
ATOM 1676 C CA . GLU A 1 218 ? 24.649 9.416 -22.108 1.00 79.94 218 GLU A CA 1
ATOM 1677 C C . GLU A 1 218 ? 23.421 10.278 -21.802 1.00 79.94 218 GLU A C 1
ATOM 1679 O O . GLU A 1 218 ? 23.377 10.944 -20.772 1.00 79.94 218 GLU A O 1
ATOM 1684 N N . ARG A 1 219 ? 22.369 10.184 -22.626 1.00 75.75 219 ARG A N 1
ATOM 1685 C CA . ARG A 1 219 ? 21.119 10.920 -22.392 1.00 75.75 219 ARG A CA 1
ATOM 1686 C C . ARG A 1 219 ? 20.460 10.552 -21.066 1.00 75.75 219 ARG A C 1
ATOM 1688 O O . ARG A 1 219 ? 20.052 11.443 -20.328 1.00 75.75 219 ARG A O 1
ATOM 1695 N N . LEU A 1 220 ? 20.389 9.264 -20.734 1.00 71.25 220 LEU A N 1
ATOM 1696 C CA . LEU A 1 220 ? 19.870 8.804 -19.444 1.00 71.25 220 LEU A CA 1
ATOM 1697 C C . LEU A 1 220 ? 20.707 9.324 -18.268 1.00 71.25 220 LEU A C 1
ATOM 1699 O O . LEU A 1 220 ? 20.130 9.749 -17.270 1.00 71.25 220 LEU A O 1
ATOM 1703 N N . ALA A 1 221 ? 22.037 9.320 -18.385 1.00 71.81 221 ALA A N 1
ATOM 1704 C CA . ALA A 1 221 ? 22.939 9.828 -17.354 1.00 71.81 221 ALA A CA 1
ATOM 1705 C C . ALA A 1 221 ? 22.767 11.340 -17.136 1.00 71.81 221 ALA A C 1
ATOM 1707 O O . ALA A 1 221 ? 22.554 11.763 -16.004 1.00 71.81 221 ALA A O 1
ATOM 1708 N N . SER A 1 222 ? 22.739 12.145 -18.204 1.00 74.94 222 SER A N 1
ATOM 1709 C CA . SER A 1 222 ? 22.491 13.591 -18.094 1.00 74.94 222 SER A CA 1
ATOM 1710 C C . SER A 1 222 ? 21.129 13.893 -17.472 1.00 74.94 222 SER A C 1
ATOM 1712 O O . SER A 1 222 ? 20.979 14.816 -16.676 1.00 74.94 222 SER A O 1
ATOM 1714 N N . CYS A 1 223 ? 20.116 13.096 -17.804 1.00 66.50 223 CYS A N 1
ATOM 1715 C CA . CYS A 1 223 ? 18.813 13.229 -17.181 1.00 66.50 223 CYS A CA 1
ATOM 1716 C C . CYS A 1 223 ? 18.827 12.867 -15.688 1.00 66.50 223 CYS A C 1
ATOM 1718 O O . CYS A 1 223 ? 18.159 13.539 -14.908 1.00 66.50 223 CYS A O 1
ATOM 1720 N N . LEU A 1 224 ? 19.569 11.837 -15.280 1.00 64.19 224 LEU A N 1
ATOM 1721 C CA . LEU A 1 224 ? 19.733 11.471 -13.870 1.00 64.19 224 LEU A CA 1
ATOM 1722 C C . LEU A 1 224 ? 20.424 12.579 -13.072 1.00 64.19 224 LEU A C 1
ATOM 1724 O O . LEU A 1 224 ? 19.965 12.918 -11.985 1.00 64.19 224 LEU A O 1
ATOM 1728 N N . GLU A 1 225 ? 21.475 13.176 -13.631 1.00 68.88 225 GLU A N 1
ATOM 1729 C CA . GLU A 1 225 ? 22.202 14.291 -13.015 1.00 68.88 225 GLU A CA 1
ATOM 1730 C C . GLU A 1 225 ? 21.304 15.519 -12.815 1.00 68.88 225 GLU A C 1
ATOM 1732 O O . GLU A 1 225 ? 21.330 16.136 -11.753 1.00 68.88 225 GLU A O 1
ATOM 1737 N N . LEU A 1 226 ? 20.444 15.831 -13.792 1.00 64.31 226 LEU A N 1
ATOM 1738 C CA . LEU A 1 226 ? 19.483 16.937 -13.697 1.00 64.31 226 LEU A CA 1
ATOM 1739 C C . LEU A 1 226 ? 18.404 16.727 -12.626 1.00 64.31 226 LEU A C 1
ATOM 1741 O O . LEU A 1 226 ? 17.837 17.701 -12.136 1.00 64.31 226 LEU A O 1
ATOM 1745 N N . HIS A 1 227 ? 18.100 15.477 -12.278 1.00 58.22 227 HIS A N 1
ATOM 1746 C CA . HIS A 1 227 ? 16.993 15.144 -11.383 1.00 58.22 227 HIS A CA 1
ATOM 1747 C C . HIS A 1 227 ? 17.448 14.575 -10.036 1.00 58.22 227 HIS A C 1
ATOM 1749 O O . HIS A 1 227 ? 16.583 14.170 -9.277 1.00 58.22 227 HIS A O 1
ATOM 1755 N N . GLY A 1 228 ? 18.746 14.546 -9.712 1.00 47.62 228 GLY A N 1
ATOM 1756 C CA . GLY A 1 228 ? 19.354 13.816 -8.583 1.00 47.62 228 GLY A CA 1
ATOM 1757 C C . GLY A 1 228 ? 19.000 14.238 -7.142 1.00 47.62 228 GLY A C 1
ATOM 1758 O O . GLY A 1 228 ? 19.834 14.083 -6.255 1.00 47.62 228 GLY A O 1
ATOM 1759 N N . GLY A 1 229 ? 17.800 14.760 -6.874 1.00 51.81 229 GLY A N 1
ATOM 1760 C CA . GLY A 1 229 ? 17.284 14.990 -5.517 1.00 51.81 229 GLY A CA 1
ATOM 1761 C C . GLY A 1 229 ? 16.653 13.743 -4.876 1.00 51.81 229 GLY A C 1
ATOM 1762 O O . GLY A 1 229 ? 16.320 12.767 -5.556 1.00 51.81 229 GLY A O 1
ATOM 1763 N N . GLU A 1 230 ? 16.446 13.767 -3.556 1.00 41.12 230 GLU A N 1
ATOM 1764 C CA . GLU A 1 230 ? 15.613 12.775 -2.858 1.00 41.12 230 GLU A CA 1
ATOM 1765 C C . GLU A 1 230 ? 14.188 12.785 -3.455 1.00 41.12 230 GLU A C 1
ATOM 1767 O O . GLU A 1 230 ? 13.567 13.837 -3.578 1.00 41.12 230 GLU A O 1
ATOM 1772 N N . GLY A 1 231 ? 13.678 11.626 -3.895 1.00 50.03 231 GLY A N 1
ATOM 1773 C CA . GLY A 1 231 ? 12.388 11.509 -4.609 1.00 50.03 231 GLY A CA 1
ATOM 1774 C C . GLY A 1 231 ? 12.482 11.448 -6.145 1.00 50.03 231 GLY A C 1
ATOM 1775 O O . GLY A 1 231 ? 11.468 11.295 -6.832 1.00 50.03 231 GLY A O 1
ATOM 1776 N N . SER A 1 232 ? 13.698 11.495 -6.691 1.00 50.66 232 SER A N 1
ATOM 1777 C CA . SER A 1 232 ? 14.001 11.446 -8.129 1.00 50.66 232 SER A CA 1
ATOM 1778 C C . SER A 1 232 ? 13.646 10.144 -8.843 1.00 50.66 232 SER A C 1
ATOM 1780 O O . SER A 1 232 ? 13.448 10.148 -10.057 1.00 50.66 232 SER A O 1
ATOM 1782 N N . GLU A 1 233 ? 13.495 9.036 -8.120 1.00 49.81 233 GLU A N 1
ATOM 1783 C CA . GLU A 1 233 ? 13.193 7.725 -8.707 1.00 49.81 233 GLU A CA 1
ATOM 1784 C C . GLU A 1 233 ? 11.851 7.727 -9.461 1.00 49.81 233 GLU A C 1
ATOM 1786 O O . GLU A 1 233 ? 11.742 7.177 -10.558 1.00 49.81 233 GLU A O 1
ATOM 1791 N N . GLY A 1 234 ? 10.842 8.436 -8.938 1.00 53.50 234 GLY A N 1
ATOM 1792 C CA . GLY A 1 234 ? 9.562 8.627 -9.624 1.00 53.50 234 GLY A CA 1
ATOM 1793 C C . GLY A 1 234 ? 9.667 9.548 -10.843 1.00 53.50 234 GLY A C 1
ATOM 1794 O O . GLY A 1 234 ? 8.958 9.347 -11.830 1.00 53.50 234 GLY A O 1
ATOM 1795 N N . ALA A 1 235 ? 10.562 10.540 -10.806 1.00 54.84 235 ALA A N 1
ATOM 1796 C CA . ALA A 1 235 ? 10.799 11.465 -11.913 1.00 54.84 235 ALA A CA 1
ATOM 1797 C C . ALA A 1 235 ? 11.552 10.784 -13.062 1.00 54.84 235 ALA A C 1
ATOM 1799 O O . ALA A 1 235 ? 11.081 10.832 -14.195 1.00 54.84 235 ALA A O 1
ATOM 1800 N N . LEU A 1 236 ? 12.637 10.064 -12.760 1.00 56.56 236 LEU A N 1
ATOM 1801 C CA . LEU A 1 236 ? 13.363 9.208 -13.699 1.00 56.56 236 LEU A CA 1
ATOM 1802 C C . LEU A 1 236 ? 12.422 8.204 -14.356 1.00 56.56 236 LEU A C 1
ATOM 1804 O O . LEU A 1 236 ? 12.487 7.971 -15.558 1.00 56.56 236 LEU A O 1
ATOM 1808 N N . PHE A 1 237 ? 11.522 7.622 -13.574 1.00 60.53 237 PHE A N 1
ATOM 1809 C CA . PHE A 1 237 ? 10.580 6.659 -14.093 1.00 60.53 237 PHE A CA 1
ATOM 1810 C C . PHE A 1 237 ? 9.530 7.270 -15.026 1.00 60.53 237 PHE A C 1
ATOM 1812 O O . PHE A 1 237 ? 9.331 6.793 -16.146 1.00 60.53 237 PHE A O 1
ATOM 1819 N N . ARG A 1 238 ? 8.876 8.356 -14.590 1.00 65.00 238 ARG A N 1
ATOM 1820 C CA . ARG A 1 238 ? 7.948 9.124 -15.435 1.00 65.00 238 ARG A CA 1
ATOM 1821 C C . ARG A 1 238 ? 8.642 9.593 -16.699 1.00 65.00 238 ARG A C 1
ATOM 1823 O O . ARG A 1 238 ? 8.024 9.592 -17.757 1.00 65.00 238 ARG A O 1
ATOM 1830 N N . MET A 1 239 ? 9.908 9.959 -16.587 1.00 63.41 239 MET A N 1
ATOM 1831 C CA . MET A 1 239 ? 10.740 10.305 -17.712 1.00 63.41 239 MET A CA 1
ATOM 1832 C C . MET A 1 239 ? 10.948 9.088 -18.609 1.00 63.41 239 MET A C 1
ATOM 1834 O O . MET A 1 239 ? 10.578 9.172 -19.755 1.00 63.41 239 MET A O 1
ATOM 1838 N N . ILE A 1 240 ? 11.389 7.925 -18.133 1.00 65.94 240 ILE A N 1
ATOM 1839 C CA . ILE A 1 240 ? 11.560 6.724 -18.971 1.00 65.94 240 ILE A CA 1
ATOM 1840 C C . ILE A 1 240 ? 10.263 6.318 -19.701 1.00 65.94 240 ILE A C 1
ATOM 1842 O O . ILE A 1 240 ? 10.300 5.980 -20.885 1.00 65.94 240 ILE A O 1
ATOM 1846 N N . VAL A 1 241 ? 9.111 6.377 -19.026 1.00 65.62 241 VAL A N 1
ATOM 1847 C CA . VAL A 1 241 ? 7.807 6.039 -19.625 1.00 65.62 241 VAL A CA 1
ATOM 1848 C C . VAL A 1 241 ? 7.355 7.082 -20.645 1.00 65.62 241 VAL A C 1
ATOM 1850 O O . VAL A 1 241 ? 6.873 6.716 -21.717 1.00 65.62 241 VAL A O 1
ATOM 1853 N N . ASN A 1 242 ? 7.505 8.369 -20.324 1.00 67.81 242 ASN A N 1
ATOM 1854 C CA . ASN A 1 242 ? 7.005 9.466 -21.154 1.00 67.81 242 ASN A CA 1
ATOM 1855 C C . ASN A 1 242 ? 8.066 10.052 -22.099 1.00 67.81 242 ASN A C 1
ATOM 1857 O O . ASN A 1 242 ? 7.741 10.918 -22.911 1.00 67.81 242 ASN A O 1
ATOM 1861 N N . CYS A 1 243 ? 9.323 9.612 -22.013 1.00 64.44 243 CYS A N 1
ATOM 1862 C CA . CYS A 1 243 ? 10.426 10.222 -22.738 1.00 64.44 243 CYS A CA 1
ATOM 1863 C C . CYS A 1 243 ? 10.245 10.010 -24.226 1.00 64.44 243 CYS A C 1
ATOM 1865 O O . CYS A 1 243 ? 10.101 8.886 -24.728 1.00 64.44 243 CYS A O 1
ATOM 1867 N N . ARG A 1 244 ? 10.366 11.126 -24.932 1.00 65.50 244 ARG A N 1
ATOM 1868 C CA . ARG A 1 244 ? 10.773 11.162 -26.324 1.00 65.50 244 ARG A CA 1
ATOM 1869 C C . ARG A 1 244 ? 12.292 11.248 -26.311 1.00 65.50 244 ARG A C 1
ATOM 1871 O O . ARG A 1 244 ? 12.856 12.300 -26.035 1.00 65.50 244 ARG A O 1
ATOM 1878 N N . PHE A 1 245 ? 12.955 10.107 -26.475 1.00 68.75 245 PHE A N 1
ATOM 1879 C CA . PHE A 1 245 ? 14.386 10.099 -26.756 1.00 68.75 245 PHE A CA 1
ATOM 1880 C C . PHE A 1 245 ? 14.555 10.491 -28.220 1.00 68.75 245 PHE A C 1
ATOM 1882 O O . PHE A 1 245 ? 14.655 9.630 -29.092 1.00 68.75 245 PHE A O 1
ATOM 1889 N N . ASP A 1 246 ? 14.511 11.791 -28.487 1.00 72.69 246 ASP A N 1
ATOM 1890 C CA . ASP A 1 246 ? 14.778 12.310 -29.819 1.00 72.69 246 ASP A CA 1
ATOM 1891 C C . ASP A 1 246 ? 16.299 12.302 -30.007 1.00 72.69 246 ASP A C 1
ATOM 1893 O O . ASP A 1 246 ? 17.017 13.127 -29.445 1.00 72.69 246 ASP A O 1
ATOM 1897 N N . ILE A 1 247 ? 16.803 11.302 -30.733 1.00 76.25 247 ILE A N 1
ATOM 1898 C CA . ILE A 1 247 ? 18.215 11.246 -31.118 1.00 76.25 247 ILE A CA 1
ATOM 1899 C C . ILE A 1 247 ? 18.398 12.152 -32.327 1.00 76.25 247 ILE A C 1
ATOM 1901 O O . ILE A 1 247 ? 17.849 11.883 -33.396 1.00 76.25 247 ILE A O 1
ATOM 1905 N N . SER A 1 248 ? 19.171 13.223 -32.160 1.00 81.19 248 SER A N 1
ATOM 1906 C CA . SER A 1 248 ? 19.519 14.106 -33.269 1.00 81.19 248 SER A CA 1
ATOM 1907 C C . SER A 1 248 ? 20.647 13.510 -34.117 1.00 81.19 248 SER A C 1
ATOM 1909 O O . SER A 1 248 ? 21.447 12.707 -33.636 1.00 81.19 248 SER A O 1
ATOM 1911 N N . ALA A 1 249 ? 20.759 13.940 -35.377 1.00 79.00 249 ALA A N 1
ATOM 1912 C CA . ALA A 1 249 ? 21.894 13.574 -36.230 1.00 79.00 249 ALA A CA 1
ATOM 1913 C C . ALA A 1 249 ? 23.242 13.975 -35.595 1.00 79.00 249 ALA A C 1
ATOM 1915 O O . ALA A 1 249 ? 24.200 13.208 -35.648 1.00 79.00 249 ALA A O 1
ATOM 1916 N N . TYR A 1 250 ? 23.273 15.116 -34.898 1.00 83.31 250 TYR A N 1
ATOM 1917 C CA . TYR A 1 250 ? 24.436 15.588 -34.144 1.00 83.31 250 TYR A CA 1
ATOM 1918 C C . TYR A 1 250 ? 24.864 14.607 -33.042 1.00 83.31 250 TYR A C 1
ATOM 1920 O O . TYR A 1 250 ? 26.054 14.339 -32.874 1.00 83.31 250 TYR A O 1
ATOM 1928 N N . ASP A 1 251 ? 23.900 14.022 -32.321 1.00 79.75 251 ASP A N 1
ATOM 1929 C CA . ASP A 1 251 ? 24.200 13.012 -31.304 1.00 79.75 251 ASP A CA 1
ATOM 1930 C C . ASP A 1 251 ? 24.857 11.779 -31.931 1.00 79.75 251 ASP A C 1
ATOM 1932 O O . ASP A 1 251 ? 25.784 11.225 -31.358 1.00 79.75 251 ASP A O 1
ATOM 1936 N N . VAL A 1 252 ? 24.426 11.360 -33.124 1.00 81.25 252 VAL A N 1
ATOM 1937 C CA . VAL A 1 252 ? 25.005 10.198 -33.816 1.00 81.25 252 VAL A CA 1
ATOM 1938 C C . VAL A 1 252 ? 26.420 10.489 -34.319 1.00 81.25 252 VAL A C 1
ATOM 1940 O O . VAL A 1 252 ? 27.329 9.680 -34.105 1.00 81.25 252 VAL A O 1
ATOM 1943 N N . GLU A 1 253 ? 26.624 11.649 -34.944 1.00 81.88 253 GLU A N 1
ATOM 1944 C CA . GLU A 1 253 ? 27.914 12.068 -35.506 1.00 81.88 253 GLU A CA 1
ATOM 1945 C C . GLU A 1 253 ? 29.009 12.188 -34.440 1.00 81.88 253 GLU A C 1
ATOM 1947 O O . GLU A 1 253 ? 30.166 11.853 -34.707 1.00 81.88 253 GLU A O 1
ATOM 1952 N N . ARG A 1 254 ? 28.646 12.575 -33.207 1.00 84.25 254 ARG A N 1
ATOM 1953 C CA . ARG A 1 254 ? 29.573 12.640 -32.065 1.00 84.25 254 ARG A CA 1
ATOM 1954 C C . ARG A 1 254 ? 30.194 11.283 -31.721 1.00 84.25 254 ARG A C 1
ATOM 1956 O O . ARG A 1 254 ? 31.330 11.233 -31.255 1.00 84.25 254 ARG A O 1
ATOM 1963 N N . TYR A 1 255 ? 29.462 10.194 -31.942 1.00 79.81 255 TYR A N 1
ATOM 1964 C CA . TYR A 1 255 ? 29.903 8.837 -31.611 1.00 79.81 255 TYR A CA 1
ATOM 1965 C C . TYR A 1 255 ? 30.469 8.077 -32.810 1.00 79.81 255 TYR A C 1
ATOM 1967 O O . TYR A 1 255 ? 31.301 7.187 -32.628 1.00 79.81 255 TYR A O 1
ATOM 1975 N N . SER A 1 256 ? 30.032 8.389 -34.031 1.00 80.81 256 SER A N 1
ATOM 1976 C CA . SER A 1 256 ? 30.576 7.771 -35.237 1.00 80.81 256 SER A CA 1
ATOM 1977 C C . SER A 1 256 ? 30.326 8.616 -36.480 1.00 80.81 256 SER A C 1
ATOM 1979 O O . SER A 1 256 ? 29.191 8.809 -36.902 1.00 80.81 256 SER A O 1
ATOM 1981 N N . THR A 1 257 ? 31.410 9.004 -37.151 1.00 78.31 257 THR A N 1
ATOM 1982 C CA . THR A 1 257 ? 31.374 9.696 -38.451 1.00 78.31 257 THR A CA 1
ATOM 1983 C C . THR A 1 257 ? 30.977 8.786 -39.615 1.00 78.31 257 THR A C 1
ATOM 1985 O O . THR A 1 257 ? 30.736 9.261 -40.720 1.00 78.31 257 THR A O 1
ATOM 1988 N N . ARG A 1 258 ? 30.933 7.466 -39.392 1.00 79.19 258 ARG A N 1
ATOM 1989 C CA . ARG A 1 258 ? 30.617 6.451 -40.411 1.00 79.19 258 ARG A CA 1
ATOM 1990 C C . ARG A 1 258 ? 29.265 5.781 -40.182 1.00 79.19 258 ARG A C 1
ATOM 1992 O O . ARG A 1 258 ? 28.881 4.909 -40.959 1.00 79.19 258 ARG A O 1
ATOM 1999 N N . ALA A 1 259 ? 28.566 6.122 -39.101 1.00 79.62 259 ALA A N 1
ATOM 2000 C CA . ALA A 1 259 ? 27.281 5.519 -38.800 1.00 79.62 259 ALA A CA 1
ATOM 2001 C C . ALA A 1 259 ? 26.187 6.087 -39.710 1.00 79.62 259 ALA A C 1
ATOM 2003 O O . ALA A 1 259 ? 26.070 7.294 -39.890 1.00 79.62 259 ALA A O 1
ATOM 2004 N N . ASN A 1 260 ? 25.350 5.204 -40.252 1.00 85.62 260 ASN A N 1
ATOM 2005 C CA . ASN A 1 260 ? 24.123 5.603 -40.917 1.00 85.62 260 ASN A CA 1
ATOM 2006 C C . ASN A 1 260 ? 23.145 6.118 -39.849 1.00 85.62 260 ASN A C 1
ATOM 2008 O O . ASN A 1 260 ? 22.711 5.352 -38.984 1.00 85.62 260 ASN A O 1
ATOM 2012 N N . VAL A 1 261 ? 22.828 7.413 -39.912 1.00 83.81 261 VAL A N 1
ATOM 2013 C CA . VAL A 1 261 ? 21.963 8.100 -38.944 1.00 83.81 261 VAL A CA 1
ATOM 2014 C C . VAL A 1 261 ? 20.594 7.427 -38.853 1.00 83.81 261 VAL A C 1
ATOM 2016 O O . VAL A 1 261 ? 20.152 7.1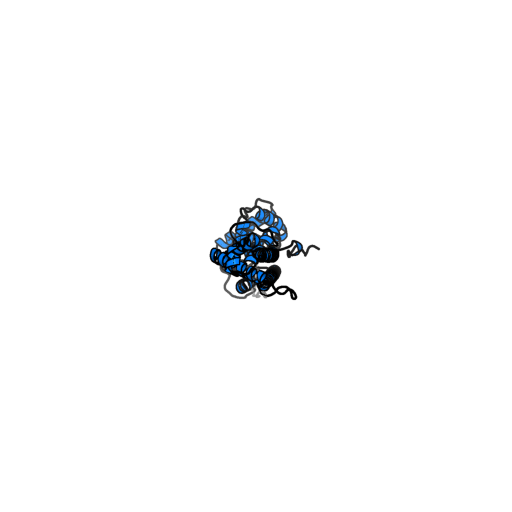13 -37.749 1.00 83.81 261 VAL A O 1
ATOM 2019 N N . ASP A 1 262 ? 19.971 7.087 -39.983 1.00 84.25 262 ASP A N 1
ATOM 2020 C CA . ASP A 1 262 ? 18.656 6.434 -40.009 1.00 84.25 262 ASP A CA 1
ATOM 2021 C C . ASP A 1 262 ? 18.696 5.046 -39.357 1.00 84.25 262 ASP A C 1
ATOM 2023 O O . ASP A 1 262 ? 17.773 4.648 -38.645 1.00 84.25 262 ASP A O 1
ATOM 2027 N N . ALA A 1 263 ? 19.784 4.295 -39.549 1.00 83.75 263 ALA A N 1
ATOM 2028 C CA . ALA A 1 263 ? 19.959 2.991 -38.911 1.00 83.75 263 ALA A CA 1
ATOM 2029 C C . ALA A 1 263 ? 20.117 3.110 -37.384 1.00 83.75 263 ALA A C 1
ATOM 2031 O O . ALA A 1 263 ? 19.592 2.274 -36.640 1.00 83.75 263 ALA A O 1
ATOM 2032 N N . VAL A 1 264 ? 20.804 4.152 -36.907 1.00 82.44 264 VAL A N 1
ATOM 2033 C CA . VAL A 1 264 ? 20.963 4.445 -3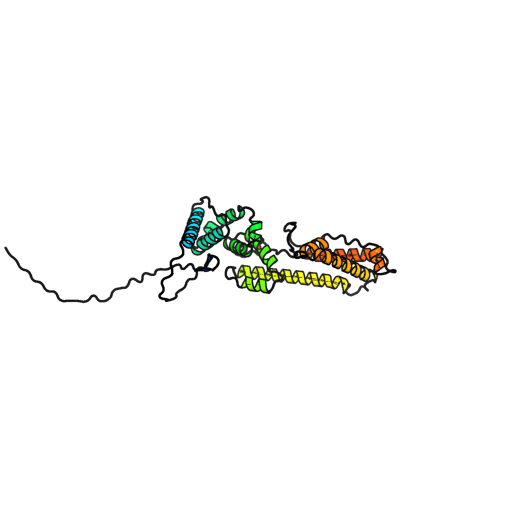5.473 1.00 82.44 264 VAL A CA 1
ATOM 2034 C C . VAL A 1 264 ? 19.641 4.907 -34.859 1.00 82.44 264 VAL A C 1
ATOM 2036 O O . VAL A 1 264 ? 19.269 4.399 -33.804 1.00 82.44 264 VAL A O 1
ATOM 2039 N N . VAL A 1 265 ? 18.895 5.785 -35.537 1.00 83.44 265 VAL A N 1
ATOM 2040 C CA . VAL A 1 265 ? 17.564 6.250 -35.106 1.00 83.44 265 VAL A CA 1
ATOM 2041 C C . VAL A 1 265 ? 16.563 5.090 -35.045 1.00 83.44 265 VAL A C 1
ATOM 2043 O O . VAL A 1 265 ? 15.826 4.939 -34.073 1.00 83.44 265 VAL A O 1
ATOM 2046 N N . ASN A 1 266 ? 16.566 4.199 -36.037 1.00 83.88 266 ASN A N 1
ATOM 2047 C CA . ASN A 1 266 ? 15.715 3.008 -36.007 1.00 83.88 266 ASN A CA 1
ATOM 2048 C C . ASN A 1 266 ? 16.108 2.042 -34.875 1.00 83.88 266 ASN A C 1
ATOM 2050 O O . ASN A 1 266 ? 15.243 1.461 -34.215 1.00 83.88 266 ASN A O 1
ATOM 2054 N N . SER A 1 267 ? 17.410 1.874 -34.626 1.00 82.88 267 SER A N 1
ATOM 2055 C CA . SER A 1 267 ? 17.913 1.031 -33.533 1.00 82.88 267 SER A CA 1
ATOM 2056 C C . SER A 1 267 ? 17.563 1.613 -32.164 1.00 82.88 267 SER A C 1
ATOM 2058 O O . SER A 1 267 ? 17.149 0.875 -31.270 1.00 82.88 267 SER A O 1
ATOM 2060 N N . SER A 1 268 ? 17.656 2.932 -32.000 1.00 80.88 268 SER A N 1
ATOM 2061 C CA . SER A 1 268 ? 17.297 3.597 -30.752 1.00 80.88 268 SER A CA 1
ATOM 2062 C C . SER A 1 268 ? 15.803 3.542 -30.474 1.00 80.88 268 SER A C 1
ATOM 2064 O O . SER A 1 268 ? 15.430 3.248 -29.343 1.00 80.88 268 SER A O 1
ATOM 2066 N N . ALA A 1 269 ? 14.946 3.707 -31.485 1.00 82.56 269 ALA A N 1
ATOM 2067 C CA . ALA A 1 269 ? 13.502 3.549 -31.329 1.00 82.56 269 ALA A CA 1
ATOM 2068 C C . ALA A 1 269 ? 13.136 2.152 -30.791 1.00 82.56 269 ALA A C 1
ATOM 2070 O O . ALA A 1 269 ? 12.324 2.034 -29.871 1.00 82.56 269 ALA A O 1
ATOM 2071 N N . ARG A 1 270 ? 13.791 1.095 -31.297 1.00 82.69 270 ARG A N 1
ATOM 2072 C CA . ARG A 1 270 ? 13.619 -0.283 -30.798 1.00 82.69 270 ARG A CA 1
ATOM 2073 C C . ARG A 1 270 ? 14.089 -0.441 -29.352 1.00 82.69 270 ARG A C 1
ATOM 2075 O O . ARG A 1 270 ? 13.398 -1.068 -28.551 1.00 82.69 270 ARG A O 1
ATOM 2082 N N . ILE A 1 271 ? 15.244 0.130 -29.007 1.00 81.00 271 ILE A N 1
ATOM 2083 C CA . ILE A 1 271 ? 15.771 0.096 -27.636 1.00 81.00 271 ILE A CA 1
ATOM 2084 C C . ILE A 1 271 ? 14.820 0.823 -26.680 1.00 81.00 271 ILE A C 1
ATOM 2086 O O . ILE A 1 271 ? 14.477 0.286 -25.630 1.00 81.00 271 ILE A O 1
ATOM 2090 N N . VAL A 1 272 ? 14.357 2.014 -27.054 1.00 82.06 272 VAL A N 1
ATOM 2091 C CA . VAL A 1 272 ? 13.419 2.821 -26.268 1.00 82.06 272 VAL A CA 1
ATOM 2092 C C . VAL A 1 272 ? 12.110 2.072 -26.053 1.00 82.06 272 VAL A C 1
ATOM 2094 O O . VAL A 1 272 ? 11.606 2.050 -24.934 1.00 82.06 272 VAL A O 1
ATOM 2097 N N . GLU A 1 273 ? 11.574 1.408 -27.078 1.00 83.50 273 GLU A N 1
ATOM 2098 C CA . GLU A 1 273 ? 10.354 0.615 -26.926 1.00 83.50 273 GLU A CA 1
ATOM 2099 C C . GLU A 1 273 ? 10.550 -0.575 -25.977 1.00 83.50 273 GLU A C 1
ATOM 2101 O O . GLU A 1 273 ? 9.698 -0.829 -25.127 1.00 83.50 273 GLU A O 1
ATOM 2106 N N . ARG A 1 274 ? 11.712 -1.236 -26.024 1.00 80.88 274 ARG A N 1
ATOM 2107 C CA . ARG A 1 274 ? 12.066 -2.304 -25.076 1.00 80.88 274 ARG A CA 1
ATOM 2108 C C . ARG A 1 274 ? 12.206 -1.784 -23.643 1.00 80.88 274 ARG A C 1
ATOM 2110 O O . ARG A 1 274 ? 11.732 -2.424 -22.706 1.00 80.88 274 ARG A O 1
ATOM 2117 N N . ILE A 1 275 ? 12.815 -0.611 -23.458 1.00 77.56 275 ILE A N 1
ATOM 2118 C CA . ILE A 1 275 ? 12.879 0.068 -22.156 1.00 77.56 275 ILE A CA 1
ATOM 2119 C C . ILE A 1 275 ? 11.460 0.383 -21.663 1.00 77.56 275 ILE A C 1
ATOM 2121 O O . ILE A 1 275 ? 11.150 0.116 -20.503 1.00 77.56 275 ILE A O 1
ATOM 2125 N N . ARG A 1 276 ? 10.579 0.898 -22.532 1.00 79.38 276 ARG A N 1
ATOM 2126 C CA . ARG A 1 276 ? 9.176 1.174 -22.189 1.00 79.38 276 ARG A CA 1
ATOM 2127 C C . ARG A 1 276 ? 8.421 -0.093 -21.818 1.00 79.38 276 ARG A C 1
ATOM 2129 O O . ARG A 1 276 ? 7.650 -0.060 -20.869 1.00 79.38 276 ARG A O 1
ATOM 2136 N N . GLU A 1 277 ? 8.632 -1.204 -22.513 1.00 80.19 277 GLU A N 1
ATOM 2137 C CA . GLU A 1 277 ? 8.021 -2.488 -22.165 1.00 80.19 277 GLU A CA 1
ATOM 2138 C C . GLU A 1 277 ? 8.440 -2.947 -20.760 1.00 80.19 277 GLU A C 1
ATOM 2140 O O . GLU A 1 277 ? 7.587 -3.295 -19.941 1.00 80.19 277 GLU A O 1
ATOM 2145 N N . ILE A 1 278 ? 9.737 -2.875 -20.446 1.00 73.50 278 ILE A N 1
ATOM 2146 C CA . ILE A 1 278 ? 10.259 -3.185 -19.108 1.00 73.50 278 ILE A CA 1
ATOM 2147 C C . ILE A 1 278 ? 9.653 -2.233 -18.066 1.00 73.50 278 ILE A C 1
ATOM 2149 O O . ILE A 1 278 ? 9.185 -2.682 -17.021 1.00 73.50 278 ILE A O 1
ATOM 2153 N N . ALA A 1 279 ? 9.592 -0.936 -18.370 1.00 71.50 279 ALA A N 1
ATOM 2154 C CA . ALA A 1 279 ? 9.002 0.075 -17.503 1.00 71.50 279 ALA A CA 1
ATOM 2155 C C . ALA A 1 279 ? 7.501 -0.163 -17.264 1.00 71.50 279 ALA A C 1
ATOM 2157 O O . ALA A 1 279 ? 7.044 -0.093 -16.131 1.00 71.50 279 ALA A O 1
ATOM 2158 N N . ARG A 1 280 ? 6.719 -0.530 -18.287 1.00 74.19 280 ARG A N 1
ATOM 2159 C CA . ARG A 1 280 ? 5.291 -0.872 -18.137 1.00 74.19 280 ARG A CA 1
ATOM 2160 C C . ARG A 1 280 ? 5.077 -2.063 -17.206 1.00 74.19 280 ARG A C 1
ATOM 2162 O O . ARG A 1 280 ? 4.090 -2.087 -16.480 1.00 74.19 280 ARG A O 1
ATOM 2169 N N . ARG A 1 281 ? 5.992 -3.039 -17.201 1.00 68.38 281 ARG A N 1
ATOM 2170 C CA . ARG A 1 281 ? 5.927 -4.193 -16.285 1.00 68.38 281 ARG A CA 1
ATOM 2171 C C . ARG A 1 281 ? 6.150 -3.802 -14.823 1.00 68.38 281 ARG A C 1
ATOM 2173 O O . ARG A 1 281 ? 5.671 -4.518 -13.951 1.00 68.38 281 ARG A O 1
ATOM 2180 N N . LEU A 1 282 ? 6.821 -2.679 -14.571 1.00 64.69 282 LEU A N 1
ATOM 2181 C CA . LEU A 1 282 ? 6.957 -2.079 -13.242 1.00 64.69 282 LEU A CA 1
ATOM 2182 C C . LEU A 1 282 ? 5.686 -1.304 -12.811 1.00 64.69 282 LEU A C 1
ATOM 2184 O O . LEU A 1 282 ? 5.434 -1.170 -11.621 1.00 64.69 282 LEU A O 1
ATOM 2188 N N . VAL A 1 283 ? 4.838 -0.865 -13.760 1.00 58.28 283 VAL A N 1
ATOM 2189 C CA . VAL A 1 283 ? 3.665 0.033 -13.545 1.00 58.28 283 VAL A CA 1
ATOM 2190 C C . VAL A 1 283 ? 2.328 -0.677 -13.644 1.00 58.28 283 VAL A C 1
ATOM 2192 O O . VAL A 1 283 ? 1.308 -0.067 -13.960 1.00 58.28 283 VAL A O 1
ATOM 2195 N N . LYS A 1 284 ? 2.249 -1.970 -13.361 1.00 52.66 284 LYS A N 1
ATOM 2196 C CA . LYS A 1 284 ? 0.921 -2.515 -13.071 1.00 52.66 284 LYS A CA 1
ATOM 2197 C C . LYS A 1 284 ? 0.513 -1.974 -11.694 1.00 52.66 284 LYS A C 1
ATOM 2199 O O . LYS A 1 284 ? 0.962 -2.524 -10.707 1.00 52.66 284 LYS A O 1
ATOM 2204 N N . ASN A 1 285 ? -0.043 -0.743 -11.664 1.00 43.19 285 ASN A N 1
ATOM 2205 C CA . ASN A 1 285 ? -1.236 -0.261 -10.940 1.00 43.19 285 ASN A CA 1
ATOM 2206 C C . ASN A 1 285 ? -1.455 1.250 -10.998 1.00 43.19 285 ASN A C 1
ATOM 2208 O O . ASN A 1 285 ? -0.561 2.059 -10.753 1.00 43.19 285 ASN A O 1
ATOM 2212 N N . ASN A 1 286 ? -2.724 1.604 -11.189 1.00 41.03 286 ASN A N 1
ATOM 2213 C CA . ASN A 1 286 ? -3.267 2.953 -11.117 1.00 41.03 286 ASN A CA 1
ATOM 2214 C C . ASN A 1 286 ? -3.418 3.439 -9.663 1.00 41.03 286 ASN A C 1
ATOM 2216 O O . ASN A 1 286 ? -4.507 3.349 -9.099 1.00 41.03 286 ASN A O 1
ATOM 2220 N N . LEU A 1 287 ? -2.381 4.051 -9.088 1.00 36.22 287 LEU A N 1
ATOM 2221 C CA . LEU A 1 287 ? -2.567 5.041 -8.022 1.00 36.22 287 LEU A CA 1
ATOM 2222 C C . LEU A 1 287 ? -1.990 6.398 -8.443 1.00 36.22 287 LEU A C 1
ATOM 2224 O O . LEU A 1 287 ? -1.007 6.491 -9.170 1.00 36.22 287 LEU A O 1
ATOM 2228 N N . ARG A 1 288 ? -2.743 7.435 -8.064 1.00 34.22 288 ARG A N 1
ATOM 2229 C CA . ARG A 1 288 ? -2.835 8.795 -8.618 1.00 34.22 288 ARG A CA 1
ATOM 2230 C C . ARG A 1 288 ? -1.538 9.406 -9.175 1.00 34.22 288 ARG A C 1
ATOM 2232 O O . ARG A 1 288 ? -0.531 9.508 -8.485 1.00 34.22 288 ARG A O 1
ATOM 2239 N N . ARG A 1 289 ? -1.669 10.001 -10.373 1.00 37.28 289 ARG A N 1
ATOM 2240 C CA . ARG A 1 289 ? -0.949 11.219 -10.797 1.00 37.28 289 ARG A CA 1
ATOM 2241 C C . ARG A 1 289 ? -1.055 12.264 -9.671 1.00 37.28 289 ARG A C 1
ATOM 2243 O O . ARG A 1 289 ? -2.041 12.988 -9.595 1.00 37.28 289 ARG A O 1
ATOM 2250 N N . GLY A 1 290 ? -0.073 12.295 -8.785 1.00 35.28 290 GLY A N 1
ATOM 2251 C CA . GLY A 1 290 ? 0.151 13.328 -7.782 1.00 35.28 290 GLY A CA 1
ATOM 2252 C C . GLY A 1 290 ? 1.654 13.555 -7.699 1.00 35.28 290 GLY A C 1
ATOM 2253 O O . GLY A 1 290 ? 2.421 12.601 -7.804 1.00 35.28 290 GLY A O 1
ATOM 2254 N N . GLU A 1 291 ? 2.073 14.813 -7.621 1.00 38.50 291 GLU A N 1
ATOM 2255 C CA . GLU A 1 291 ? 3.450 15.249 -7.900 1.00 38.50 291 GLU A CA 1
ATOM 2256 C C . GLU A 1 291 ? 4.499 14.803 -6.871 1.00 38.50 291 GLU A C 1
ATOM 2258 O O . GLU A 1 291 ? 5.693 14.916 -7.130 1.00 38.50 291 GLU A O 1
ATOM 2263 N N . GLU A 1 292 ? 4.095 14.175 -5.774 1.00 43.97 292 GLU A N 1
ATOM 2264 C CA . GLU A 1 292 ? 5.001 13.697 -4.736 1.00 43.97 292 GLU A CA 1
ATOM 2265 C C . GLU A 1 292 ? 4.754 12.216 -4.471 1.00 43.97 292 GLU A C 1
ATOM 2267 O O . GLU A 1 292 ? 3.778 11.851 -3.818 1.00 43.97 292 GLU A O 1
ATOM 2272 N N . MET A 1 293 ? 5.618 11.372 -5.043 1.00 38.19 293 MET A N 1
ATOM 2273 C CA . MET A 1 293 ? 6.157 10.129 -4.469 1.00 38.19 293 MET A CA 1
ATOM 2274 C C . MET A 1 293 ? 6.754 9.233 -5.567 1.00 38.19 293 MET A C 1
ATOM 2276 O O . MET A 1 293 ? 6.227 9.093 -6.676 1.00 38.19 293 MET A O 1
ATOM 2280 N N . ALA A 1 294 ? 7.879 8.610 -5.230 1.00 41.25 294 ALA A N 1
ATOM 2281 C CA . ALA A 1 294 ? 8.526 7.563 -5.997 1.00 41.25 294 ALA A CA 1
ATOM 2282 C C . ALA A 1 294 ? 7.881 6.209 -5.666 1.00 41.25 294 ALA A C 1
ATOM 2284 O O . ALA A 1 294 ? 8.242 5.571 -4.683 1.00 41.25 294 ALA A O 1
ATOM 2285 N N . TYR A 1 295 ? 6.921 5.762 -6.476 1.00 48.50 295 TYR A N 1
ATOM 2286 C CA . TYR A 1 295 ? 6.375 4.408 -6.374 1.00 48.50 295 TYR A CA 1
ATOM 2287 C C . TYR A 1 295 ? 6.527 3.708 -7.711 1.00 48.50 295 TYR A C 1
ATOM 2289 O O . TYR A 1 295 ? 5.720 3.849 -8.625 1.00 48.50 295 TYR A O 1
ATOM 2297 N N . LEU A 1 296 ? 7.635 2.992 -7.825 1.00 45.03 296 LEU A N 1
ATOM 2298 C CA . LEU A 1 296 ? 8.034 2.285 -9.031 1.00 45.03 296 LEU A CA 1
ATOM 2299 C C . LEU A 1 296 ? 7.533 0.832 -9.059 1.00 45.03 296 LEU A C 1
ATOM 2301 O O . LEU A 1 296 ? 7.722 0.130 -10.042 1.00 45.03 296 LEU A O 1
ATOM 2305 N N . THR A 1 297 ? 6.854 0.405 -7.996 1.00 51.16 297 THR A N 1
ATOM 2306 C CA . THR A 1 297 ? 6.128 -0.859 -7.893 1.00 51.16 297 THR A CA 1
ATOM 2307 C C . THR A 1 297 ? 5.046 -0.695 -6.824 1.00 51.16 297 THR A C 1
ATOM 2309 O O . THR A 1 297 ? 5.321 -0.846 -5.633 1.00 51.16 297 THR A O 1
ATOM 2312 N N . CYS A 1 298 ? 3.834 -0.302 -7.206 1.00 60.31 298 CYS A N 1
ATOM 2313 C CA . CYS A 1 298 ? 2.724 -0.265 -6.254 1.00 60.31 298 CYS A CA 1
ATOM 2314 C C . CYS A 1 298 ? 2.321 -1.703 -5.916 1.00 60.31 298 CYS A C 1
ATOM 2316 O O . CYS A 1 298 ? 2.152 -2.520 -6.823 1.00 60.31 298 CYS A O 1
ATOM 2318 N N . ALA A 1 299 ? 2.182 -1.997 -4.626 1.00 67.50 299 ALA A N 1
ATOM 2319 C CA . ALA A 1 299 ? 1.684 -3.285 -4.172 1.00 67.50 299 ALA A CA 1
ATOM 2320 C C . ALA A 1 299 ? 0.271 -3.540 -4.721 1.00 67.50 299 ALA A C 1
ATOM 2322 O O . ALA A 1 299 ? -0.558 -2.626 -4.719 1.00 67.50 299 ALA A O 1
ATOM 2323 N N . GLU A 1 300 ? 0.005 -4.766 -5.172 1.00 72.62 300 GLU A N 1
ATOM 2324 C CA . GLU A 1 300 ? -1.367 -5.231 -5.419 1.00 72.62 300 GLU A CA 1
ATOM 2325 C C . GLU A 1 300 ? -1.838 -5.974 -4.197 1.00 72.62 300 GLU A C 1
ATOM 2327 O O . GLU A 1 300 ? -1.066 -6.656 -3.530 1.00 72.62 300 GLU A O 1
ATOM 2332 N N . LEU A 1 301 ? -3.120 -5.817 -3.914 1.00 81.06 301 LEU A N 1
ATOM 2333 C CA . LEU A 1 301 ? -3.787 -6.726 -3.019 1.00 81.06 301 LEU A CA 1
ATOM 2334 C C . LEU A 1 301 ? -5.150 -7.023 -3.612 1.00 81.06 301 LEU A C 1
ATOM 2336 O O . LEU A 1 301 ? -6.049 -6.185 -3.507 1.00 81.06 301 LEU A O 1
ATOM 2340 N N . ALA A 1 302 ? -5.289 -8.163 -4.273 1.00 84.25 302 ALA A N 1
ATOM 2341 C CA . ALA A 1 302 ? -6.558 -8.631 -4.808 1.00 84.25 302 ALA A CA 1
ATOM 2342 C C . ALA A 1 302 ? -7.554 -8.927 -3.670 1.00 84.25 302 ALA A C 1
ATOM 2344 O O . ALA A 1 302 ? -7.184 -9.007 -2.498 1.00 84.25 302 ALA A O 1
ATOM 2345 N N . ASP A 1 303 ? -8.851 -8.995 -3.984 1.00 80.75 303 ASP A N 1
ATOM 2346 C CA . ASP A 1 303 ? -9.886 -9.201 -2.958 1.00 80.75 303 ASP A CA 1
ATOM 2347 C C . ASP A 1 303 ? -9.724 -10.560 -2.250 1.00 80.75 303 ASP A C 1
ATOM 2349 O O . ASP A 1 303 ? -9.969 -10.659 -1.050 1.00 80.75 303 ASP A O 1
ATOM 2353 N N . ASP A 1 304 ? -9.251 -11.580 -2.967 1.00 84.31 304 ASP A N 1
ATOM 2354 C CA . ASP A 1 304 ? -8.951 -12.930 -2.476 1.00 84.31 304 ASP A CA 1
ATOM 2355 C C . ASP A 1 304 ? -7.618 -13.035 -1.716 1.00 84.31 304 ASP A C 1
ATOM 2357 O O . ASP A 1 304 ? -7.366 -14.029 -1.044 1.00 84.31 304 ASP A O 1
ATOM 2361 N N . GLU A 1 305 ? -6.775 -12.005 -1.749 1.00 84.88 305 GLU A N 1
ATOM 2362 C CA . GLU A 1 305 ? -5.548 -11.943 -0.944 1.00 84.88 305 GLU A CA 1
ATOM 2363 C C . GLU A 1 305 ? -5.791 -11.301 0.433 1.00 84.88 305 GLU A C 1
ATOM 2365 O O . GLU A 1 305 ? -4.922 -11.317 1.310 1.00 84.88 305 GLU A O 1
ATOM 2370 N N . VAL A 1 306 ? -6.982 -10.734 0.656 1.00 86.50 306 VAL A N 1
ATOM 2371 C CA . VAL A 1 306 ? -7.352 -10.131 1.936 1.00 86.50 306 VAL A CA 1
ATOM 2372 C C . VAL A 1 306 ? -7.590 -11.239 2.978 1.00 86.50 306 VAL A C 1
ATOM 2374 O O . VAL A 1 306 ? -8.472 -12.078 2.776 1.00 86.50 306 VAL A O 1
ATOM 2377 N N . PRO A 1 307 ? -6.902 -11.223 4.142 1.00 86.12 307 PRO A N 1
ATOM 2378 C CA . PRO A 1 307 ? -6.859 -12.368 5.061 1.00 86.12 307 PRO A CA 1
ATOM 2379 C C . PRO A 1 307 ? -8.207 -12.904 5.564 1.00 86.12 307 PRO A C 1
ATOM 2381 O O . PRO A 1 307 ? -8.297 -14.062 5.952 1.00 86.12 307 PRO A O 1
ATOM 2384 N N . TRP A 1 308 ? -9.246 -12.068 5.614 1.00 86.94 308 TRP A N 1
ATOM 2385 C CA . TRP A 1 308 ? -10.573 -12.455 6.108 1.00 86.94 308 TRP A CA 1
ATOM 2386 C C . TRP A 1 308 ? -11.600 -12.715 5.002 1.00 86.94 308 TRP A C 1
ATOM 2388 O O . TRP A 1 308 ? -12.699 -13.173 5.308 1.00 86.94 308 TRP A O 1
ATOM 2398 N N . VAL A 1 309 ? -11.285 -12.426 3.736 1.00 81.69 309 VAL A N 1
ATOM 2399 C CA . VAL A 1 309 ? -12.203 -12.687 2.613 1.00 81.69 309 VAL A CA 1
ATOM 2400 C C . VAL A 1 309 ? -12.196 -14.176 2.254 1.00 81.69 309 VAL A C 1
ATOM 2402 O O . VAL A 1 309 ? -13.244 -14.745 1.960 1.00 81.69 309 VAL A O 1
ATOM 2405 N N . THR A 1 310 ? -11.047 -14.841 2.381 1.00 63.44 310 THR A N 1
ATOM 2406 C CA . THR A 1 310 ? -10.869 -16.267 2.057 1.00 63.44 310 THR A CA 1
ATOM 2407 C C . THR A 1 310 ? -11.473 -17.235 3.073 1.00 63.44 310 THR A C 1
ATOM 2409 O O . THR A 1 310 ? -11.721 -18.382 2.728 1.00 63.44 310 THR A O 1
ATOM 2412 N N . CYS A 1 311 ? -11.782 -16.793 4.296 1.00 56.25 311 CYS A N 1
ATOM 2413 C CA . CYS A 1 311 ? -12.419 -17.638 5.319 1.00 56.25 311 CYS A CA 1
ATOM 2414 C C . CYS A 1 311 ? -13.937 -17.840 5.130 1.00 56.25 311 CYS A C 1
ATOM 2416 O O . CYS A 1 311 ? -14.561 -18.476 5.975 1.00 56.25 311 CYS A O 1
ATOM 2418 N N . SER A 1 312 ? -14.547 -17.275 4.081 1.00 46.81 312 SER A N 1
ATOM 2419 C CA . SER A 1 312 ? -16.005 -17.337 3.858 1.00 46.81 312 SER A CA 1
ATOM 2420 C C . SER A 1 312 ? -16.435 -18.320 2.757 1.00 46.81 312 SER A C 1
ATOM 2422 O O . SER A 1 312 ? -17.584 -18.254 2.319 1.00 46.81 312 SER A O 1
ATOM 2424 N N . GLN A 1 313 ? -15.536 -19.195 2.291 1.00 37.72 313 GLN A N 1
ATOM 2425 C CA . GLN A 1 313 ? -15.837 -20.253 1.316 1.00 37.72 313 GLN A CA 1
ATOM 2426 C C . GLN A 1 313 ? -15.677 -21.644 1.921 1.00 37.72 313 GLN A C 1
ATOM 2428 O O . GLN A 1 313 ? -14.702 -21.845 2.679 1.00 37.72 313 GLN A O 1
#

Foldseek 3Di:
DDDDDDDDDDDDDDPDDPPPPPPDDDFDFDAPPVRDTDGDDDPDPDPDPDDPDDPVNVVLLVLLVVQLVCQVVVHDRPPADLRSLNSNLVVCVVVVNLQVRLVVSLVVCVVHPPSLVVCLVPLQSQLLSCLSSVPPVSNQSSLLNVLQVCQPPVVSLVVVLPPPSDDVLSNVLSVVQSVVLVVLVVVLVVLLVCQQVDDDPDDPQDPLLNLLVVLVVVVLVVVCVVQVDDQSLQVSLCCLQVPDPDQDPVSSCVRPVPDDSVSNVVSNVVSSVSSNVSQVSQPPDDDDPDPDHNRSHGGDQDQCNSPPSVVPD

Secondary structure (DSSP, 8-state):
------------PPP-------------EEEPTTS-EEE-------SSPPPPPPHHHHHHHHHHHHHHHHHHTT------SHHHHHHHHHHHHHTT-HHHHHHHHHHHHHTSTTHHHHHHHSHHHHHHHHHHTT-HHHHHHHHHHHHHHHTT-HHHHHHHTT-TTS-HHHHHHHHHHHHHHHHHHHHHHHHHHHTTT--STT----HHHHHHHHHHHHHHHHHHHHH-STTHHHHHHHHHHH------HHHHHHH-TTS-HHHHHHHHHHHHHHHHHHHHHH--------SS---SSPPP--GGGSTTTGGG-

Sequence (313 aa):
MSHAECNGRQDAQPVGGAIARQYRFYYGVDYDGDGNPSLQITSGEHDLGPVPPSREIQEKHCAAFRTLFAFFYRQHSPLTTLPECTAVVALAASLEALDSIADSIRARLLEWPHIDAQIREAPTAYLVLGYRVKSVRVFREAFIHVVGKLCGRHEGLMRWCKDRSVPESVVALVKAECSRLTAVSMTAVKSLQCIGSGGAAGERESDHYKVAVAVLRERLASCLELHGGEGSEGALFRMIVNCRFDISAYDVERYSTRANVDAVVNSSARIVERIREIARRLVKNNLRRGEEMAYLTCAELADDEVPWVTCSQ